Protein AF-A0A6G1K246-F1 (afdb_monomer)

Foldseek 3Di:
DDDDDDDDDDDDDDDDDPDDPPPPPDDDDDPDDDDDDPDDDDPDDPVVVVVVVVVVVVVVVVVVVVVVVVVVVVVVVVVVVLVVVLVVLVVLLVCLVVQCVDPPHDPVSVVSSVVSNVVSVVSVVVVVVVVVVVVVVVVVVVVVVVVVVVVVVVVVVVVVVVVVVVVVVVVVVVVVVVVVVVVVVVVVVVVVVVVVVVVVVVVVVVVVVVVVVVVVVVVVVVVVVVVVVVVVVVVVVVVVVVVVVVVVVVVVVVVVVVVVVVVVVVVVVVVVVVVVVVVVVVVVVVVVVVVVVVVVVVVVVVVVVVVVVVDDD

Structure (mmCIF, N/CA/C/O backbone):
data_AF-A0A6G1K246-F1
#
_entry.id   AF-A0A6G1K246-F1
#
loop_
_atom_site.group_PDB
_atom_site.id
_atom_site.type_symbol
_atom_site.label_atom_id
_atom_site.label_alt_id
_atom_site.label_comp_id
_atom_site.label_asym_id
_atom_site.label_entity_id
_atom_site.label_seq_id
_atom_site.pdbx_PDB_ins_code
_atom_site.Cartn_x
_atom_site.Cartn_y
_atom_site.Cartn_z
_atom_site.occupancy
_atom_site.B_iso_or_equiv
_atom_site.auth_seq_id
_atom_site.auth_comp_id
_atom_site.auth_asym_id
_atom_site.auth_atom_id
_atom_site.pdbx_PDB_model_num
ATOM 1 N N . MET A 1 1 ? 10.884 23.448 36.267 1.00 50.06 1 MET A N 1
ATOM 2 C CA . MET A 1 1 ? 9.657 22.724 36.660 1.00 50.06 1 MET A CA 1
ATOM 3 C C . MET A 1 1 ? 9.954 21.980 37.954 1.00 50.06 1 MET A C 1
ATOM 5 O O . MET A 1 1 ? 10.754 21.055 37.906 1.00 50.06 1 MET A O 1
ATOM 9 N N . PRO A 1 2 ? 9.446 22.436 39.110 1.00 47.38 2 PRO A N 1
ATOM 10 C CA . PRO A 1 2 ? 9.729 21.800 40.394 1.00 47.38 2 PRO A CA 1
ATOM 11 C C . PRO A 1 2 ? 8.909 20.510 40.555 1.00 47.38 2 PRO A C 1
ATOM 13 O O . PRO A 1 2 ? 7.697 20.503 40.352 1.00 47.38 2 PRO A O 1
ATOM 16 N N . SER A 1 3 ? 9.594 19.414 40.888 1.00 53.19 3 SER A N 1
ATOM 17 C CA . SER A 1 3 ? 9.021 18.090 41.137 1.00 53.19 3 SER A CA 1
ATOM 18 C C . SER A 1 3 ? 8.456 17.999 42.554 1.00 53.19 3 SER A C 1
ATOM 20 O O . SER A 1 3 ? 9.194 18.160 43.526 1.00 53.19 3 SER A O 1
ATOM 22 N N . ILE A 1 4 ? 7.164 17.703 42.672 1.00 63.84 4 ILE A N 1
ATOM 23 C CA . ILE A 1 4 ? 6.503 17.413 43.949 1.00 63.84 4 ILE A CA 1
ATOM 24 C C . ILE A 1 4 ? 6.629 15.902 44.224 1.00 63.84 4 ILE A C 1
ATOM 26 O O . ILE A 1 4 ? 6.277 15.113 43.344 1.00 63.84 4 ILE A O 1
ATOM 30 N N . PRO A 1 5 ? 7.117 15.467 45.402 1.00 65.69 5 PRO A N 1
ATOM 31 C CA . PRO A 1 5 ? 7.180 14.054 45.749 1.00 65.69 5 PRO A CA 1
ATOM 32 C C . PRO A 1 5 ? 5.820 13.552 46.258 1.00 65.69 5 PRO A C 1
ATOM 34 O O . PRO A 1 5 ? 5.147 14.204 47.056 1.00 65.69 5 PRO A O 1
ATOM 37 N N . ILE A 1 6 ? 5.424 12.370 45.787 1.00 62.34 6 ILE A N 1
ATOM 38 C CA . ILE A 1 6 ? 4.186 11.677 46.166 1.00 62.34 6 ILE A CA 1
ATOM 39 C C . ILE A 1 6 ? 4.390 10.991 47.532 1.00 62.34 6 ILE A C 1
ATOM 41 O O . ILE A 1 6 ? 5.400 10.303 47.708 1.00 62.34 6 ILE A O 1
ATOM 45 N N . PRO A 1 7 ? 3.461 11.125 48.498 1.00 55.06 7 PRO A N 1
ATOM 46 C CA . PRO A 1 7 ? 3.566 10.455 49.790 1.00 55.06 7 PRO A CA 1
ATOM 47 C C . PRO A 1 7 ? 3.283 8.949 49.677 1.00 55.06 7 PRO A C 1
ATOM 49 O O . PRO A 1 7 ? 2.315 8.509 49.056 1.00 55.06 7 PRO A O 1
ATOM 52 N N . SER A 1 8 ? 4.153 8.165 50.313 1.00 60.34 8 SER A N 1
ATOM 53 C CA . SER A 1 8 ? 4.110 6.704 50.362 1.00 60.34 8 SER A CA 1
ATOM 54 C C . SER A 1 8 ? 2.988 6.223 51.289 1.00 60.34 8 SER A C 1
ATOM 56 O O . SER A 1 8 ? 2.967 6.547 52.477 1.00 60.34 8 SER A O 1
ATOM 58 N N . ILE A 1 9 ? 2.043 5.457 50.742 1.00 58.28 9 ILE A N 1
ATOM 59 C CA . ILE A 1 9 ? 0.908 4.891 51.479 1.00 58.28 9 ILE A CA 1
ATOM 60 C C . ILE A 1 9 ? 1.372 3.638 52.232 1.00 58.28 9 ILE A C 1
ATOM 62 O O . ILE A 1 9 ? 1.707 2.611 51.639 1.00 58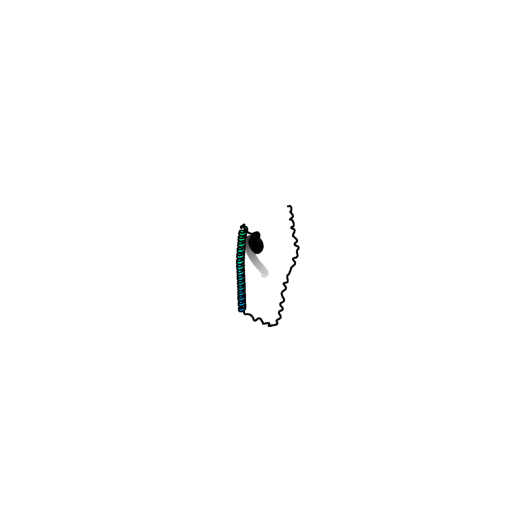.28 9 ILE A O 1
ATOM 66 N N . LEU A 1 10 ? 1.362 3.747 53.561 1.00 49.00 10 LEU A N 1
ATOM 67 C CA . LEU A 1 10 ? 1.496 2.658 54.527 1.00 49.00 10 LEU A CA 1
ATOM 68 C C . LEU A 1 10 ? 0.456 1.560 54.256 1.00 49.00 10 LEU A C 1
ATOM 70 O O . LEU A 1 10 ? -0.750 1.789 54.344 1.00 49.00 10 LEU A O 1
ATOM 74 N N . LYS A 1 11 ? 0.928 0.345 53.963 1.00 56.47 11 LYS A N 1
ATOM 75 C CA . LYS A 1 11 ? 0.098 -0.866 53.971 1.00 56.47 11 LYS A CA 1
ATOM 76 C C . LYS A 1 11 ? -0.094 -1.333 55.420 1.00 56.47 11 LYS A C 1
ATOM 78 O O . LYS A 1 11 ? 0.908 -1.460 56.125 1.00 56.47 11 LYS A O 1
ATOM 83 N N . PRO A 1 12 ? -1.318 -1.654 55.871 1.00 51.28 12 PRO A N 1
ATOM 84 C CA . PRO A 1 12 ? -1.502 -2.316 57.153 1.00 51.28 12 PRO A CA 1
ATOM 85 C C . PRO A 1 12 ? -1.001 -3.764 57.073 1.00 51.28 12 PRO A C 1
ATOM 87 O O . PRO A 1 12 ? -1.403 -4.535 56.197 1.00 51.28 12 PRO A O 1
ATOM 90 N N . GLN A 1 13 ? -0.119 -4.131 58.006 1.00 53.56 13 GLN A N 1
ATOM 91 C CA . GLN A 1 13 ? 0.163 -5.523 58.331 1.00 53.56 13 GLN A CA 1
ATOM 92 C C . GLN A 1 13 ? -1.107 -6.164 58.890 1.00 53.56 13 GLN A C 1
ATOM 94 O O . GLN A 1 13 ? -1.657 -5.702 59.887 1.00 53.56 13 GLN A O 1
ATOM 99 N N . THR A 1 14 ? -1.557 -7.243 58.258 1.00 51.28 14 THR A N 1
ATOM 100 C CA . THR A 1 14 ? -2.547 -8.148 58.839 1.00 51.28 14 THR A CA 1
ATOM 101 C C . THR A 1 14 ? -1.808 -9.393 59.308 1.00 51.28 14 THR A 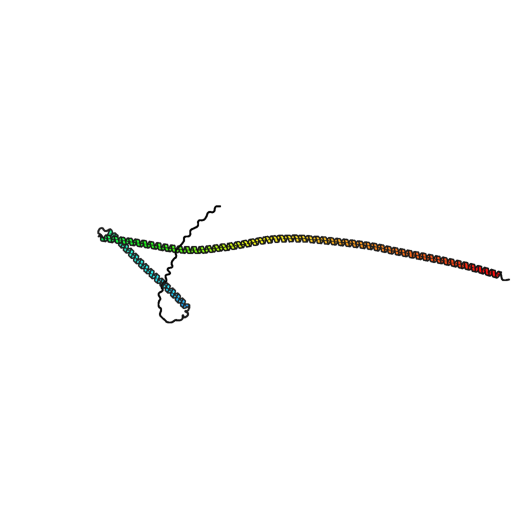C 1
ATOM 103 O O . THR A 1 14 ? -1.448 -10.274 58.534 1.00 51.28 14 THR A O 1
ATOM 106 N N . SER A 1 15 ? -1.516 -9.423 60.603 1.00 59.62 15 SER A N 1
ATOM 107 C CA . SER A 1 15 ? -1.153 -10.626 61.334 1.00 59.62 15 SER A CA 1
ATOM 108 C C . SER A 1 15 ? -2.431 -11.233 61.915 1.00 59.62 15 SER A C 1
ATOM 110 O O . SER A 1 15 ? -3.001 -10.705 62.863 1.00 59.62 15 SER A O 1
ATOM 112 N N . SER A 1 16 ? -2.893 -12.358 61.367 1.00 56.41 16 SER A N 1
ATOM 113 C CA . SER A 1 16 ? -3.462 -13.432 62.192 1.00 56.41 16 SER A CA 1
ATOM 114 C C . SER A 1 16 ? -3.504 -14.758 61.415 1.00 56.41 16 SER A C 1
ATOM 116 O O . SER A 1 16 ? -3.986 -14.802 60.281 1.00 56.41 16 SER A O 1
ATOM 118 N N . PRO A 1 17 ? -3.008 -15.863 61.996 1.00 58.78 17 PRO A N 1
ATOM 119 C CA . PRO A 1 17 ? -3.234 -17.199 61.466 1.00 58.78 17 PRO A CA 1
ATOM 120 C C . PRO A 1 17 ? -4.643 -17.648 61.868 1.00 58.78 17 PRO A C 1
ATOM 122 O O . PRO A 1 17 ? -4.928 -17.837 63.051 1.00 58.78 17 PRO A O 1
ATOM 125 N N . ARG A 1 18 ? -5.539 -17.844 60.897 1.00 45.31 18 ARG A N 1
ATOM 126 C CA . ARG A 1 18 ? -6.771 -18.607 61.138 1.00 45.31 18 ARG A CA 1
ATOM 127 C C . ARG A 1 18 ? -6.390 -20.073 61.347 1.00 45.31 18 ARG A C 1
ATOM 129 O O . ARG A 1 18 ? -6.032 -20.757 60.394 1.00 45.31 18 ARG A O 1
ATOM 136 N N . GLN A 1 19 ? -6.478 -20.541 62.589 1.00 51.34 19 GLN A N 1
ATOM 137 C CA . GLN A 1 19 ? -6.498 -21.966 62.906 1.00 51.34 19 GLN A CA 1
ATOM 138 C C . GLN A 1 19 ? -7.754 -22.592 62.286 1.00 51.34 19 GLN A C 1
ATOM 140 O O . GLN A 1 19 ? -8.877 -22.168 62.565 1.00 51.34 19 GLN A O 1
ATOM 145 N N . SER A 1 20 ? -7.554 -23.584 61.419 1.00 51.03 20 SER A N 1
ATOM 146 C CA . SER A 1 20 ? -8.620 -24.433 60.903 1.00 51.03 20 SER A CA 1
ATOM 147 C C . SER A 1 20 ? -9.048 -25.413 61.993 1.00 51.03 20 SER A C 1
ATOM 149 O O . SER A 1 20 ? -8.318 -26.344 62.328 1.00 51.03 20 SER A O 1
ATOM 151 N N . ILE A 1 21 ? -10.244 -25.219 62.533 1.00 52.31 21 ILE A N 1
ATOM 152 C CA . ILE A 1 21 ? -10.976 -26.265 63.249 1.00 52.31 21 ILE A CA 1
ATOM 153 C C . ILE A 1 21 ? -11.676 -27.145 62.215 1.00 52.31 21 ILE A C 1
ATOM 155 O O . ILE A 1 21 ? -12.859 -26.977 61.924 1.00 52.31 21 ILE A O 1
ATOM 159 N N . ASP A 1 22 ? -10.910 -28.056 61.618 1.00 44.00 22 ASP A N 1
ATOM 160 C CA . ASP A 1 22 ? -11.465 -29.116 60.786 1.00 44.00 22 ASP A CA 1
ATOM 161 C C . ASP A 1 22 ? -12.133 -30.134 61.722 1.00 44.00 22 ASP A C 1
ATOM 163 O O . ASP A 1 22 ? -11.488 -30.954 62.378 1.00 44.00 22 ASP A O 1
ATOM 167 N N . SER A 1 23 ? -13.447 -29.981 61.891 1.00 47.91 23 SER A N 1
ATOM 168 C CA . SER A 1 23 ? -14.279 -30.894 62.670 1.00 47.91 23 SER A CA 1
ATOM 169 C C . SER A 1 23 ? -14.452 -32.188 61.885 1.00 47.91 23 SER A C 1
ATOM 171 O O . SER A 1 23 ? -15.343 -32.313 61.044 1.00 47.91 23 SER A O 1
ATOM 173 N N . THR A 1 24 ? -13.608 -33.173 62.183 1.00 49.66 24 THR A N 1
ATOM 174 C CA . THR A 1 24 ? -13.807 -34.561 61.771 1.00 49.66 24 THR A CA 1
ATOM 175 C C . THR A 1 24 ? -15.053 -35.099 62.469 1.00 49.66 24 THR A C 1
ATOM 177 O O . THR A 1 24 ? -15.052 -35.510 63.626 1.00 49.66 24 THR A O 1
ATOM 180 N N . ARG A 1 25 ? -16.177 -35.040 61.754 1.00 47.59 25 ARG A N 1
ATOM 181 C CA . ARG A 1 25 ? -17.437 -35.650 62.165 1.00 47.59 25 ARG A CA 1
ATOM 182 C C . ARG A 1 25 ? -17.234 -37.163 62.195 1.00 47.59 25 ARG A C 1
ATOM 184 O O . ARG A 1 25 ? -17.246 -37.816 61.153 1.00 47.59 25 ARG A O 1
ATOM 191 N N . SER A 1 26 ? -17.029 -37.693 63.397 1.00 46.53 26 SER A N 1
ATOM 192 C CA . SER A 1 26 ? -17.024 -39.117 63.706 1.00 46.53 26 SER A CA 1
ATOM 193 C C . SER A 1 26 ? -18.247 -39.783 63.084 1.00 46.53 26 SER A C 1
ATOM 195 O O . SER A 1 26 ? -19.392 -39.530 63.465 1.00 46.53 26 SER A O 1
ATOM 197 N N . ARG A 1 27 ? -17.986 -40.600 62.068 1.00 49.25 27 ARG A N 1
ATOM 198 C CA . ARG A 1 27 ? -18.960 -41.468 61.418 1.00 49.25 27 ARG A CA 1
ATOM 199 C C . ARG A 1 27 ? -19.175 -42.670 62.348 1.00 49.25 27 ARG A C 1
ATOM 201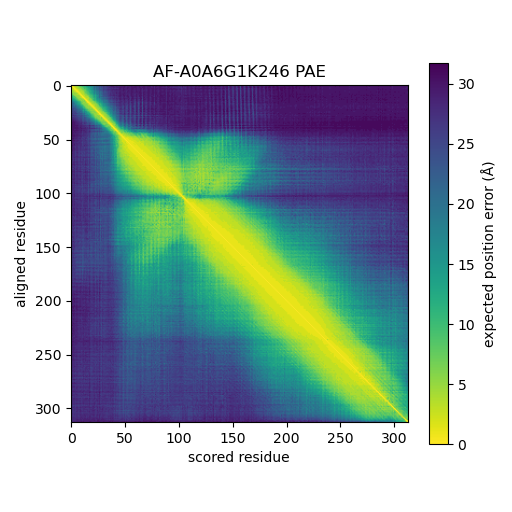 O O . ARG A 1 27 ? -18.179 -43.280 62.738 1.00 49.25 27 ARG A O 1
ATOM 208 N N . PRO A 1 28 ? -20.414 -43.015 62.734 1.00 49.50 28 PRO A N 1
ATOM 209 C CA . PRO A 1 28 ? -20.649 -44.211 63.524 1.00 49.50 28 PRO A CA 1
ATOM 210 C C . PRO A 1 28 ? -20.329 -45.433 62.661 1.00 49.50 28 PRO A C 1
ATOM 212 O O . PRO A 1 28 ? -20.896 -45.615 61.583 1.00 49.50 28 PRO A O 1
ATOM 215 N N . SER A 1 29 ? -19.370 -46.226 63.132 1.00 46.19 29 SER A N 1
ATOM 216 C CA . SER A 1 29 ? -19.068 -47.558 62.624 1.00 46.19 29 SER A CA 1
ATOM 217 C C . SER A 1 29 ? -20.268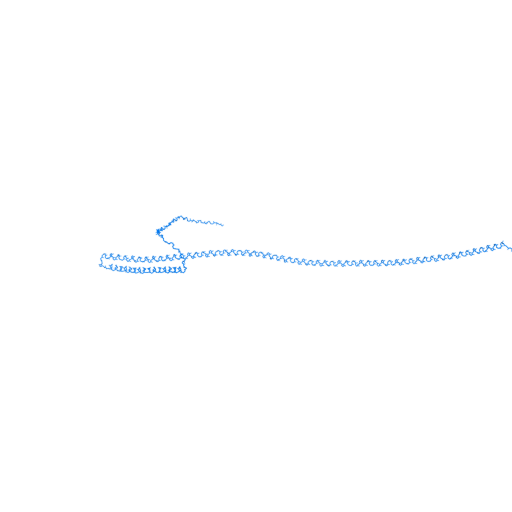 -48.454 62.917 1.00 46.19 29 SER A C 1
ATOM 219 O O . SER A 1 29 ? -20.491 -48.829 64.065 1.00 46.19 29 SER A O 1
ATOM 221 N N . ILE A 1 30 ? -21.066 -48.748 61.892 1.00 53.66 30 ILE A N 1
ATOM 222 C CA . ILE A 1 30 ? -22.032 -49.844 61.935 1.00 53.66 30 ILE A CA 1
ATOM 223 C C . ILE A 1 30 ? -21.267 -51.098 61.527 1.00 53.66 30 ILE A C 1
ATOM 225 O O . ILE A 1 30 ? -20.919 -51.271 60.358 1.00 53.66 30 ILE A O 1
ATOM 229 N N . ASP A 1 31 ? -21.006 -51.950 62.516 1.00 43.88 31 ASP A N 1
ATOM 230 C CA . ASP A 1 31 ? -20.668 -53.355 62.317 1.00 43.88 31 ASP A CA 1
ATOM 231 C C . ASP A 1 31 ? -21.766 -54.005 61.471 1.00 43.88 31 ASP A C 1
ATOM 233 O O . ASP A 1 31 ? -22.892 -54.204 61.924 1.00 43.88 31 ASP A O 1
ATOM 237 N N . SER A 1 32 ? -21.442 -54.312 60.217 1.00 44.91 32 SER A N 1
ATOM 238 C CA . SER A 1 32 ? -22.284 -55.122 59.339 1.00 44.91 32 SER A CA 1
ATOM 239 C C . SER A 1 32 ? -21.641 -56.493 59.210 1.00 44.91 32 SER A C 1
ATOM 241 O O . SER A 1 32 ? -20.879 -56.768 58.288 1.00 44.91 32 SER A O 1
ATOM 243 N N . SER A 1 33 ? -21.941 -57.347 60.185 1.00 47.00 33 SER A N 1
ATOM 244 C CA . SER A 1 33 ? -21.775 -58.790 60.060 1.00 47.00 33 SER A CA 1
ATOM 245 C C . SER A 1 33 ? -23.007 -59.355 59.357 1.00 47.00 33 SER A C 1
ATOM 247 O O . SER A 1 33 ? -24.045 -59.507 59.989 1.00 47.00 33 SER A O 1
ATOM 249 N N . ALA A 1 34 ? -22.898 -59.658 58.065 1.00 43.28 34 ALA A N 1
ATOM 250 C CA . ALA A 1 34 ? -23.721 -60.668 57.399 1.00 43.28 34 ALA A CA 1
ATOM 251 C C . ALA A 1 34 ? -23.081 -61.029 56.054 1.00 43.28 34 ALA A C 1
ATOM 253 O O . ALA A 1 34 ? -23.195 -60.306 55.067 1.00 43.28 34 ALA A O 1
ATOM 254 N N . ALA A 1 35 ? -22.385 -62.163 56.039 1.00 48.75 35 ALA A N 1
ATOM 255 C CA . ALA A 1 35 ? -22.124 -62.907 54.822 1.00 48.75 35 ALA A CA 1
ATOM 256 C C . ALA A 1 35 ? -23.468 -63.405 54.263 1.00 48.75 35 ALA A C 1
ATOM 258 O O . ALA A 1 35 ? -24.204 -64.097 54.965 1.00 48.75 35 ALA A O 1
ATOM 259 N N . GLY A 1 36 ? -23.782 -63.041 53.023 1.00 44.81 36 GLY A N 1
ATOM 260 C CA . GLY A 1 36 ? -24.974 -63.504 52.318 1.00 44.81 36 GLY A CA 1
ATOM 261 C C . GLY A 1 36 ? -25.099 -62.843 50.950 1.00 44.81 36 GLY A C 1
ATOM 262 O O . GLY A 1 36 ? -25.421 -61.666 50.874 1.00 44.81 36 GLY A O 1
ATOM 263 N N . ASP A 1 37 ? -24.813 -63.626 49.912 1.00 41.94 37 ASP A N 1
ATOM 264 C CA . ASP A 1 37 ? -25.119 -63.423 48.490 1.00 41.94 37 ASP A CA 1
ATOM 265 C C . ASP A 1 37 ? -24.676 -62.123 47.797 1.00 41.94 37 ASP A C 1
ATOM 267 O O . ASP A 1 37 ? -25.343 -61.091 47.785 1.00 41.94 37 ASP A O 1
ATOM 271 N N . LEU A 1 38 ? -23.558 -62.246 47.075 1.00 46.09 38 LEU A N 1
ATOM 272 C CA . LEU A 1 38 ? -23.246 -61.416 45.917 1.00 46.09 38 LEU A CA 1
ATOM 273 C C . LEU A 1 38 ? -24.178 -61.810 44.765 1.00 46.09 38 LEU A C 1
ATOM 275 O O . LEU A 1 38 ? -23.819 -62.638 43.928 1.00 46.09 38 LEU A O 1
ATOM 279 N N . ASP A 1 39 ? -25.359 -61.198 44.722 1.00 45.88 39 ASP A N 1
ATOM 280 C CA . ASP A 1 39 ? -26.221 -61.254 43.547 1.00 45.88 39 ASP A CA 1
ATOM 281 C C . ASP A 1 39 ? -25.665 -60.301 42.474 1.00 45.88 39 ASP A C 1
ATOM 283 O O . ASP A 1 39 ? -25.456 -59.100 42.681 1.00 45.88 39 ASP A O 1
ATOM 287 N N . ILE A 1 40 ? -25.330 -60.882 41.330 1.00 49.75 40 ILE A N 1
ATOM 288 C CA . ILE A 1 40 ? -24.727 -60.232 40.167 1.00 49.75 40 ILE A CA 1
ATOM 289 C C . ILE A 1 40 ? -25.739 -59.208 39.617 1.00 49.75 40 ILE A C 1
ATOM 291 O O . ILE A 1 40 ? -26.884 -59.58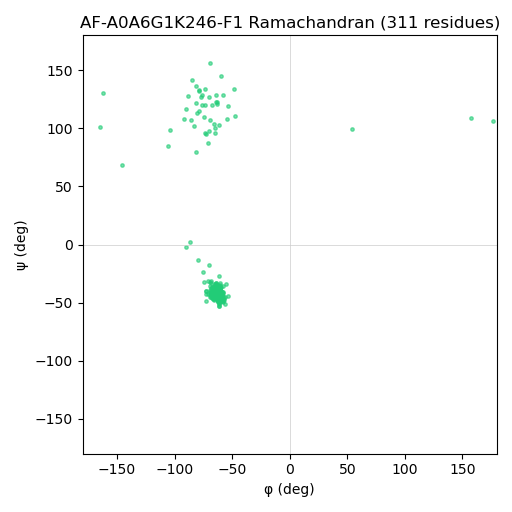3 39.368 1.00 49.75 40 ILE A O 1
ATOM 295 N N . PRO A 1 41 ? -25.384 -57.926 39.377 1.00 48.78 41 PRO A N 1
ATOM 296 C CA . PRO A 1 41 ? -26.340 -56.960 38.854 1.00 48.78 41 PRO A CA 1
ATOM 297 C C . PRO A 1 41 ? -26.676 -57.296 37.397 1.00 48.78 41 PRO A C 1
ATOM 299 O O . PRO A 1 41 ? -25.957 -56.942 36.463 1.00 48.78 41 PRO A O 1
ATOM 302 N N . THR A 1 42 ? -27.799 -57.984 37.210 1.00 59.44 42 THR A N 1
ATOM 303 C CA . THR A 1 42 ? -28.501 -58.116 35.931 1.00 59.44 42 THR A CA 1
ATOM 304 C C . THR A 1 42 ? -28.663 -56.726 35.294 1.00 59.44 42 THR A C 1
ATOM 306 O O . THR A 1 42 ? -29.058 -55.790 35.999 1.00 59.44 42 THR A O 1
ATOM 309 N N . PRO A 1 43 ? -28.382 -56.541 33.989 1.00 53.88 43 PRO A N 1
ATOM 310 C CA . PRO A 1 43 ? -28.551 -55.254 33.321 1.00 53.88 43 PRO A CA 1
ATOM 311 C C . PRO A 1 43 ? -30.026 -54.840 33.374 1.00 53.88 43 PRO A C 1
ATOM 313 O O . PRO A 1 43 ? -30.862 -55.374 32.644 1.00 53.88 43 PRO A O 1
ATOM 316 N N . ARG A 1 44 ? -30.360 -53.898 34.266 1.00 56.94 44 ARG A N 1
ATOM 317 C CA . ARG A 1 44 ? -31.687 -53.276 34.309 1.00 56.94 44 ARG A CA 1
ATOM 318 C C . ARG A 1 44 ? -31.948 -52.643 32.948 1.00 56.94 44 ARG A C 1
ATOM 320 O O . ARG A 1 44 ? -31.115 -51.891 32.443 1.00 56.94 44 ARG A O 1
ATOM 327 N N . SER A 1 45 ? -33.092 -52.956 32.346 1.00 59.00 45 SER A N 1
ATOM 328 C CA . SER A 1 45 ? -33.483 -52.320 31.090 1.00 59.00 45 SER A CA 1
ATOM 329 C C . SER A 1 45 ? -33.594 -50.798 31.303 1.00 59.00 45 SER A C 1
ATOM 331 O O . SER A 1 45 ? -34.017 -50.368 32.383 1.00 59.00 45 SER A O 1
ATOM 333 N N . PRO A 1 46 ? -33.249 -49.960 30.313 1.00 67.56 46 PRO A N 1
ATOM 334 C CA . PRO A 1 46 ? -33.354 -48.505 30.452 1.00 67.56 46 PRO A CA 1
ATOM 335 C C . PRO A 1 46 ? -34.778 -48.063 30.839 1.00 67.56 46 PRO A C 1
ATOM 337 O O . PRO A 1 46 ? -34.942 -47.187 31.683 1.00 67.56 46 PRO A O 1
ATOM 340 N N . GLY A 1 47 ? -35.807 -48.768 30.347 1.00 71.38 47 GLY A N 1
ATOM 341 C CA . GLY A 1 47 ? -37.207 -48.482 30.673 1.00 71.38 47 GLY A CA 1
ATOM 342 C C . GLY A 1 47 ? -37.571 -48.679 32.149 1.00 71.38 47 GLY A C 1
ATOM 343 O O . GLY A 1 47 ? -38.373 -47.917 32.672 1.00 71.38 47 GLY A O 1
ATOM 344 N N . THR A 1 48 ? -36.959 -49.643 32.847 1.00 74.69 48 THR A N 1
ATOM 345 C CA . THR A 1 48 ? -37.216 -49.867 34.285 1.00 74.69 48 THR A CA 1
ATOM 346 C C . THR A 1 48 ? -36.552 -48.810 35.171 1.00 74.69 48 THR A C 1
ATOM 348 O O . THR A 1 48 ? -37.107 -48.423 36.198 1.00 74.69 48 THR A O 1
ATOM 351 N N . VAL A 1 49 ? -35.393 -48.287 34.753 1.00 78.38 49 VAL A N 1
ATOM 352 C CA . VAL A 1 49 ? -34.677 -47.223 35.478 1.00 78.38 49 VAL A CA 1
ATOM 353 C C . VAL A 1 49 ? -35.402 -45.886 35.330 1.00 78.38 49 VAL A C 1
ATOM 355 O O . VAL A 1 49 ? -35.547 -45.156 36.307 1.00 78.38 49 VAL A O 1
ATOM 358 N N . ASP A 1 50 ? -35.923 -45.586 34.140 1.00 81.38 50 ASP A N 1
ATOM 359 C CA . ASP A 1 50 ? -36.708 -44.371 33.907 1.00 81.38 50 ASP A CA 1
ATOM 360 C C . ASP A 1 50 ? -38.017 -44.372 34.710 1.00 81.38 50 ASP A C 1
ATOM 362 O O . ASP A 1 50 ? -38.392 -43.347 35.288 1.00 81.38 50 ASP A O 1
ATOM 366 N N . THR A 1 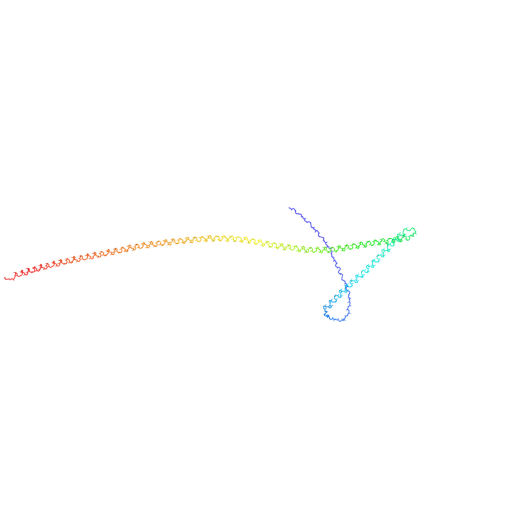51 ? -38.688 -45.526 34.827 1.00 83.88 51 THR A N 1
ATOM 367 C CA . THR A 1 51 ? -39.877 -45.655 35.682 1.00 83.88 51 THR A CA 1
ATOM 368 C C . THR A 1 51 ? -39.548 -45.510 37.166 1.00 83.88 51 THR A C 1
ATOM 370 O O . THR A 1 51 ? -40.285 -44.816 37.864 1.00 83.88 51 THR A O 1
ATOM 373 N N . GLU A 1 52 ? -38.434 -46.082 37.641 1.00 86.12 52 GLU A N 1
ATOM 374 C CA . GLU A 1 52 ? -37.964 -45.930 39.029 1.00 86.12 52 GLU A CA 1
ATOM 375 C C . GLU A 1 52 ? -37.573 -44.475 39.344 1.00 86.12 52 GLU A C 1
ATOM 377 O O . GLU A 1 52 ? -37.912 -43.947 40.403 1.00 86.12 52 GLU A O 1
ATOM 382 N N . LEU A 1 53 ? -36.902 -43.781 38.418 1.00 86.31 53 LEU A N 1
ATOM 383 C CA . LEU A 1 53 ? -36.564 -42.363 38.567 1.00 86.31 53 LEU A CA 1
ATOM 384 C C . LEU A 1 53 ? -37.812 -41.482 38.561 1.00 86.31 53 LEU A C 1
ATOM 386 O O . LEU A 1 53 ? -37.895 -40.528 39.337 1.00 86.31 53 LEU A O 1
ATOM 390 N N . SER A 1 54 ? -38.790 -41.788 37.707 1.00 89.06 54 SER A N 1
ATOM 391 C CA . SER A 1 54 ? -40.057 -41.060 37.687 1.00 89.06 54 SER A CA 1
ATOM 392 C C . SER A 1 54 ? -40.871 -41.307 38.954 1.00 89.06 54 SER A C 1
ATOM 394 O O . SER A 1 54 ? -41.445 -40.358 39.487 1.00 89.06 54 SER A O 1
ATOM 396 N N . SER A 1 55 ? -40.912 -42.542 39.466 1.00 90.56 55 SER A N 1
ATOM 397 C CA . SER A 1 55 ? -41.594 -42.839 40.726 1.00 90.56 55 SER A CA 1
ATOM 398 C C . SER A 1 55 ? -40.893 -42.165 41.897 1.00 90.56 55 SER A C 1
ATOM 400 O O . SER A 1 55 ? -41.566 -41.569 42.725 1.00 90.56 55 SER A O 1
ATOM 402 N N . LEU A 1 56 ? -39.556 -42.166 41.926 1.00 91.31 56 LEU A N 1
ATOM 403 C CA . LEU A 1 56 ? -38.782 -41.520 42.985 1.00 91.31 56 LEU A CA 1
ATOM 404 C C . LEU A 1 56 ? -38.978 -39.997 42.994 1.00 91.31 56 LEU A C 1
ATOM 406 O O . LEU A 1 56 ? -39.141 -39.395 44.056 1.00 91.31 56 LEU A O 1
ATOM 410 N N . ARG A 1 57 ? -39.008 -39.365 41.812 1.00 91.81 57 ARG A N 1
ATOM 411 C CA . ARG A 1 57 ? -39.345 -37.938 41.670 1.00 91.81 57 ARG A CA 1
ATOM 412 C C . ARG A 1 57 ? -40.752 -37.644 42.176 1.00 91.81 57 ARG A C 1
ATOM 414 O O . ARG A 1 57 ? -40.921 -36.690 42.926 1.00 91.81 57 ARG A O 1
ATOM 421 N N . LYS A 1 58 ? -41.724 -38.484 41.813 1.00 94.00 58 LYS A N 1
ATOM 422 C CA . LYS A 1 58 ? -43.112 -38.350 42.259 1.00 94.00 58 LYS A CA 1
ATOM 423 C C . LYS A 1 58 ? -43.232 -38.476 43.780 1.00 94.00 58 LYS A C 1
ATOM 425 O O . LYS A 1 58 ? -43.777 -37.580 44.408 1.00 94.00 58 LYS A O 1
ATOM 430 N N . THR A 1 59 ? -42.647 -39.511 44.383 1.00 92.50 59 THR A N 1
ATOM 431 C CA . THR A 1 59 ? -42.659 -39.684 45.846 1.00 92.50 59 THR A CA 1
ATOM 432 C C . THR A 1 59 ? -41.951 -38.539 46.568 1.00 92.50 59 THR A C 1
ATOM 434 O O . THR A 1 59 ? -42.360 -38.136 47.653 1.00 92.50 59 THR A O 1
ATOM 437 N N . HIS A 1 60 ? -40.887 -37.986 45.975 1.00 92.75 60 HIS A N 1
ATOM 438 C CA . HIS A 1 60 ? -40.190 -36.833 46.538 1.00 92.75 60 HIS A CA 1
ATOM 439 C C . HIS A 1 60 ? -41.058 -35.570 46.503 1.00 92.75 60 HIS A C 1
ATOM 441 O O . HIS A 1 60 ? -41.106 -34.835 47.486 1.00 92.75 60 HIS A O 1
ATOM 447 N N . GLU A 1 61 ? -41.758 -35.329 45.395 1.00 94.06 61 GLU A N 1
ATOM 448 C CA . GLU A 1 61 ? -42.698 -34.217 45.264 1.00 94.06 61 GLU A CA 1
ATOM 449 C C . GLU A 1 61 ? -43.881 -34.349 46.233 1.00 94.06 61 GLU A C 1
ATOM 451 O O . GLU A 1 61 ? -44.219 -33.376 46.903 1.00 94.06 61 GLU A O 1
ATOM 456 N N . GLU A 1 62 ? -44.444 -35.553 46.375 1.00 94.88 62 GLU A N 1
ATOM 457 C CA . GLU A 1 62 ? -45.486 -35.864 47.364 1.00 94.88 62 GLU A CA 1
ATOM 458 C C . GLU A 1 62 ? -44.997 -35.579 48.791 1.00 94.88 62 GLU A C 1
ATOM 460 O O . GLU A 1 62 ? -45.629 -34.814 49.509 1.00 94.88 62 GLU A O 1
ATOM 465 N N . THR A 1 63 ? -43.800 -36.050 49.160 1.00 93.62 63 THR A N 1
ATOM 466 C CA . THR A 1 63 ? -43.214 -35.783 50.489 1.00 93.62 63 THR A CA 1
ATOM 467 C C . THR A 1 63 ? -43.008 -34.281 50.744 1.00 93.62 63 THR A C 1
ATOM 469 O O . THR A 1 63 ? -43.193 -33.797 51.861 1.00 93.62 63 THR A O 1
ATOM 472 N N . LEU A 1 64 ? -42.609 -33.513 49.720 1.00 93.38 64 LEU A N 1
ATOM 473 C CA . LEU A 1 64 ? -42.474 -32.056 49.833 1.00 93.38 64 LEU A CA 1
ATOM 474 C C . LEU A 1 64 ? -43.827 -31.361 50.006 1.00 93.38 64 LEU A C 1
ATOM 476 O O . LEU A 1 64 ? -43.885 -30.327 50.673 1.00 93.38 64 LEU A O 1
ATOM 480 N N . ASN A 1 65 ? -44.887 -31.889 49.398 1.00 93.50 65 ASN A N 1
ATOM 481 C CA . ASN A 1 65 ? -46.235 -31.358 49.552 1.00 93.50 65 ASN A CA 1
ATOM 482 C C . ASN A 1 65 ? -46.797 -31.672 50.939 1.00 93.50 65 ASN A C 1
ATOM 484 O O . ASN A 1 65 ? -47.189 -30.731 51.624 1.00 93.50 65 ASN A O 1
ATOM 488 N N . ASP A 1 66 ? -46.706 -32.920 51.403 1.00 94.69 66 ASP A N 1
ATOM 489 C CA . ASP A 1 66 ? -47.129 -33.317 52.753 1.00 94.69 66 ASP A CA 1
ATOM 490 C C . ASP A 1 66 ? -46.452 -32.445 53.822 1.00 94.69 66 ASP A C 1
ATOM 492 O O . ASP A 1 66 ? -47.094 -31.919 54.732 1.00 94.69 66 ASP A O 1
ATOM 496 N N . HIS A 1 67 ? -45.147 -32.198 53.671 1.00 94.56 67 HIS A N 1
ATOM 497 C CA . HIS A 1 67 ? -44.409 -31.344 54.596 1.00 94.56 67 HIS A CA 1
ATOM 498 C C . HIS A 1 67 ? -44.860 -29.872 54.559 1.00 94.56 67 HIS A C 1
ATOM 500 O O . HIS A 1 67 ? -44.879 -29.200 55.593 1.00 94.56 67 HIS A O 1
ATOM 506 N N . ARG A 1 68 ? -45.229 -29.340 53.384 1.00 94.19 68 ARG A N 1
ATOM 507 C CA . ARG A 1 68 ? -45.795 -27.981 53.266 1.00 94.19 68 ARG A CA 1
ATOM 508 C C . ARG A 1 68 ? -47.157 -27.889 53.943 1.00 94.19 68 ARG A C 1
ATOM 510 O O . ARG A 1 68 ? -47.417 -26.897 54.621 1.00 94.19 68 ARG A O 1
ATOM 517 N N . GLU A 1 69 ? -47.999 -28.901 53.768 1.00 94.50 69 GLU A N 1
ATOM 518 C CA . GLU A 1 69 ? -49.319 -28.974 54.396 1.00 94.50 69 GLU A CA 1
ATOM 519 C C . GLU A 1 69 ? -49.209 -29.052 55.923 1.00 94.50 69 GLU A C 1
ATOM 521 O O . GLU A 1 69 ? -49.885 -28.302 56.629 1.00 94.50 69 GLU A O 1
ATOM 526 N N . GLU A 1 70 ? -48.295 -29.872 56.448 1.00 94.94 70 GLU A N 1
ATOM 527 C CA . GLU A 1 70 ? -48.006 -29.950 57.884 1.00 94.94 70 GLU A CA 1
ATOM 528 C C . GLU A 1 70 ? -47.535 -28.594 58.443 1.00 94.94 70 GLU A C 1
ATOM 530 O O . GLU A 1 70 ? -48.031 -28.122 59.471 1.00 94.94 70 GLU A O 1
ATOM 535 N N . LEU A 1 71 ? -46.634 -27.910 57.728 1.00 93.56 71 LEU A N 1
ATOM 536 C CA . LEU A 1 71 ? -46.191 -26.557 58.073 1.00 93.56 71 LEU A CA 1
ATOM 537 C C . LEU A 1 71 ? -47.346 -25.548 58.093 1.00 93.56 71 LEU A C 1
ATOM 539 O O . LEU A 1 71 ? -47.412 -24.720 59.003 1.00 93.56 71 LEU A O 1
ATOM 543 N N . HIS A 1 72 ? -48.256 -25.605 57.118 1.00 94.31 72 HIS A N 1
ATOM 544 C CA . HIS A 1 72 ? -49.435 -24.739 57.081 1.00 94.31 72 HIS A CA 1
ATOM 545 C C . HIS A 1 72 ? -50.388 -25.016 58.247 1.00 94.31 72 HIS A C 1
ATOM 547 O O . HIS A 1 72 ? -50.775 -24.076 58.937 1.00 94.31 72 HIS A O 1
ATOM 553 N N . SER A 1 73 ? -50.660 -26.284 58.557 1.00 93.88 73 SER A N 1
ATOM 554 C CA . SER A 1 73 ? -51.463 -26.679 59.723 1.00 93.88 73 SER A CA 1
ATOM 555 C C . SER A 1 73 ? -50.868 -26.167 61.044 1.00 93.88 73 SER A C 1
ATOM 557 O O . SER A 1 73 ? -51.575 -25.642 61.912 1.00 93.88 73 SER A O 1
ATOM 559 N N . HIS A 1 74 ? -49.544 -26.250 61.205 1.00 94.50 74 HIS A N 1
ATOM 560 C CA . HIS A 1 74 ? -48.866 -25.689 62.372 1.00 94.50 74 HIS A CA 1
ATOM 561 C C . HIS A 1 74 ? -48.961 -24.162 62.443 1.00 94.50 74 HIS A C 1
ATOM 563 O O . HIS A 1 74 ? -49.185 -23.631 63.532 1.00 94.50 74 HIS A O 1
ATOM 569 N N . LEU A 1 75 ? -48.832 -23.459 61.315 1.00 91.19 75 LEU A N 1
ATOM 570 C CA . LEU A 1 75 ? -48.992 -22.003 61.255 1.00 91.19 75 LEU A CA 1
ATOM 571 C C . LEU A 1 75 ? -50.407 -21.570 61.646 1.00 91.19 75 LEU A C 1
ATOM 573 O O . LEU A 1 75 ? -50.554 -20.698 62.498 1.00 91.19 75 LEU A O 1
ATOM 577 N N . GLU A 1 76 ? -51.438 -22.232 61.122 1.00 92.38 76 GLU A N 1
ATOM 578 C CA . GLU A 1 76 ? -52.832 -21.956 61.487 1.00 92.38 76 GLU A CA 1
ATOM 579 C C . GLU A 1 76 ? -53.079 -22.165 62.987 1.00 92.38 76 GLU A C 1
ATOM 581 O O . GLU A 1 76 ? -53.725 -21.346 63.648 1.00 92.38 76 GLU A O 1
ATOM 586 N N . ARG A 1 77 ? -52.516 -23.235 63.566 1.00 94.56 77 ARG A N 1
ATOM 587 C CA . ARG A 1 77 ? -52.604 -23.486 65.011 1.00 94.56 77 ARG A CA 1
ATOM 588 C C . ARG A 1 77 ? -51.890 -22.402 65.822 1.00 94.56 77 ARG A C 1
ATOM 590 O O . ARG A 1 77 ? -52.395 -22.009 66.873 1.00 94.56 77 ARG A O 1
ATOM 597 N N . ILE A 1 78 ? -50.737 -21.920 65.360 1.00 92.88 78 ILE A N 1
ATOM 598 C CA . ILE A 1 78 ? -50.010 -20.815 65.999 1.00 92.88 78 ILE A CA 1
ATOM 599 C C . ILE A 1 78 ? -50.848 -19.533 65.951 1.00 92.88 78 ILE A C 1
ATOM 601 O O . ILE A 1 78 ? -51.015 -18.897 66.991 1.00 92.88 78 ILE A O 1
ATOM 605 N N . ASP A 1 79 ? -51.435 -19.191 64.806 1.00 91.75 79 ASP A N 1
ATOM 606 C CA . ASP A 1 79 ? -52.278 -17.999 64.648 1.00 91.75 79 ASP A CA 1
ATOM 607 C C . ASP A 1 79 ? -53.534 -18.065 65.540 1.00 91.75 79 ASP A C 1
ATOM 609 O O . ASP A 1 79 ? -53.900 -17.092 66.214 1.00 91.75 79 ASP A O 1
ATOM 613 N N . ALA A 1 80 ? -54.165 -19.240 65.638 1.00 92.75 80 ALA A N 1
ATOM 614 C CA . ALA A 1 80 ? -55.286 -19.482 66.548 1.00 92.75 80 ALA A CA 1
ATOM 615 C C . ALA A 1 80 ? -54.888 -19.306 68.028 1.00 92.75 80 ALA A C 1
ATOM 617 O O . ALA A 1 80 ? -55.619 -18.703 68.817 1.00 92.75 80 ALA A O 1
ATOM 618 N N . LEU A 1 81 ? -53.708 -19.790 68.426 1.00 92.88 81 LEU A N 1
ATOM 619 C CA . LEU A 1 81 ? -53.205 -19.605 69.789 1.00 92.88 81 LEU A CA 1
ATOM 620 C C . LEU A 1 81 ? -52.839 -18.143 70.072 1.00 92.88 81 LEU A C 1
ATOM 622 O O . LEU A 1 81 ? -53.165 -17.634 71.144 1.00 92.88 81 LEU A O 1
ATOM 626 N N . GLN A 1 82 ? -52.215 -17.447 69.121 1.00 88.88 82 GLN A N 1
ATOM 627 C CA . GLN A 1 82 ? -51.852 -16.036 69.258 1.00 88.88 82 GLN A CA 1
ATOM 628 C C . GLN A 1 82 ? -53.080 -15.131 69.379 1.00 88.88 82 GLN A C 1
ATOM 630 O O . GLN A 1 82 ? -53.102 -14.235 70.226 1.00 88.88 82 GLN A O 1
ATOM 635 N N . SER A 1 83 ? -54.120 -15.368 68.578 1.00 91.00 83 SER A N 1
ATOM 636 C CA . SER A 1 83 ? -55.379 -14.618 68.671 1.00 91.00 83 SER A CA 1
ATOM 637 C C . SER A 1 83 ? -56.074 -14.843 70.017 1.00 91.00 83 SER A C 1
ATOM 639 O O . SER A 1 83 ? -56.468 -13.871 70.664 1.00 91.00 83 SER A O 1
ATOM 641 N N . LYS A 1 84 ? -56.129 -16.090 70.508 1.00 94.44 84 LYS A N 1
ATOM 642 C CA . LYS A 1 84 ? -56.659 -16.408 71.845 1.00 94.44 84 LYS A CA 1
ATOM 643 C C . LYS A 1 84 ? -55.866 -15.730 72.963 1.00 94.44 84 LYS A C 1
ATOM 645 O O . LYS A 1 84 ? -56.458 -15.187 73.890 1.00 94.44 84 LYS A O 1
ATOM 650 N N . LEU A 1 85 ? -54.539 -15.745 72.876 1.00 89.38 85 LEU A N 1
ATOM 651 C CA . LEU A 1 85 ? -53.666 -15.110 73.861 1.00 89.38 85 LEU A CA 1
ATOM 652 C C . LEU A 1 85 ? -53.884 -13.589 73.883 1.00 89.38 85 LEU A C 1
ATOM 654 O O . LEU A 1 85 ? -54.055 -13.011 74.952 1.00 89.38 85 LEU A O 1
ATOM 658 N N . THR A 1 86 ? -53.983 -12.966 72.706 1.00 87.06 86 THR A N 1
ATOM 659 C CA . THR A 1 86 ? -54.289 -11.533 72.556 1.00 87.06 86 THR A CA 1
ATOM 660 C C . THR A 1 86 ? -55.659 -11.173 73.141 1.00 87.06 86 THR A C 1
ATOM 662 O O . THR A 1 86 ? -55.812 -10.150 73.806 1.00 87.06 86 THR A O 1
ATOM 665 N N . TYR A 1 87 ? -56.668 -12.017 72.915 1.00 90.88 87 TYR A N 1
ATOM 666 C CA . TYR A 1 87 ? -58.003 -11.831 73.482 1.00 90.88 87 TYR A CA 1
ATOM 667 C C . TYR A 1 87 ? -57.980 -11.894 75.016 1.00 90.88 87 TYR A C 1
ATOM 669 O O . TYR A 1 87 ? -58.510 -11.003 75.678 1.00 90.88 87 TYR A O 1
ATOM 677 N N . LEU A 1 88 ? -57.307 -12.899 75.588 1.00 90.62 88 LEU A N 1
ATOM 678 C CA . LEU A 1 88 ? -57.173 -13.040 77.040 1.00 90.62 88 LEU A CA 1
ATOM 679 C C . LEU A 1 88 ? -56.398 -11.871 77.665 1.00 90.62 88 LEU A C 1
ATOM 681 O O . LEU A 1 88 ? -56.796 -11.385 78.720 1.00 90.62 88 LEU A O 1
ATOM 685 N N . SER A 1 89 ? -55.338 -11.369 77.018 1.00 85.00 89 SER A N 1
ATOM 686 C CA . SER A 1 89 ? -54.602 -10.200 77.521 1.00 85.00 89 SER A CA 1
ATOM 687 C C . SER A 1 89 ? -55.450 -8.925 77.492 1.00 85.00 89 SER A C 1
ATOM 689 O O . SER A 1 89 ? -55.412 -8.144 78.439 1.00 85.00 89 SER A O 1
ATOM 691 N N . GLN A 1 90 ? -56.261 -8.724 76.445 1.00 87.56 90 GLN A N 1
ATOM 692 C CA . GLN A 1 90 ? -57.214 -7.608 76.381 1.00 87.56 90 GLN A CA 1
ATOM 693 C C . GLN A 1 90 ? -58.294 -7.719 77.464 1.00 87.56 90 GLN A C 1
ATOM 695 O O . GLN A 1 90 ? -58.645 -6.715 78.084 1.00 87.56 90 GLN A O 1
ATOM 700 N N . GLN A 1 91 ? -58.791 -8.932 77.722 1.00 88.75 91 GLN A N 1
ATOM 701 C CA . GLN A 1 91 ? -59.760 -9.197 78.783 1.00 88.75 91 GLN A CA 1
ATOM 702 C C . GLN A 1 91 ? -59.168 -8.911 80.173 1.00 88.75 91 GLN A C 1
ATOM 704 O O . GLN A 1 91 ? -59.816 -8.247 80.981 1.00 88.75 91 GLN A O 1
ATOM 709 N N . LEU A 1 92 ? -57.923 -9.332 80.425 1.00 84.06 92 LEU A N 1
ATOM 710 C CA . LEU A 1 92 ? -57.167 -9.010 81.643 1.00 84.06 92 LEU A CA 1
ATOM 711 C C . LEU A 1 92 ? -56.989 -7.499 81.818 1.00 84.06 92 LEU A C 1
ATOM 713 O O . LEU A 1 92 ? -57.291 -6.969 82.882 1.00 84.06 92 LEU A O 1
ATOM 717 N N . ALA A 1 93 ? -56.582 -6.779 80.770 1.00 81.94 93 ALA A N 1
ATOM 718 C CA . ALA A 1 93 ? -56.432 -5.325 80.825 1.00 81.94 93 ALA A CA 1
ATOM 719 C C . ALA A 1 93 ? -57.754 -4.594 81.109 1.00 81.94 93 ALA A C 1
ATOM 721 O O . ALA A 1 93 ? -57.771 -3.608 81.848 1.00 81.94 93 ALA A O 1
ATOM 722 N N . ALA A 1 94 ? -58.860 -5.056 80.519 1.00 84.12 94 ALA A N 1
ATOM 723 C CA . ALA A 1 94 ? -60.186 -4.500 80.767 1.00 84.12 94 ALA A CA 1
ATOM 724 C C . ALA A 1 94 ? -60.642 -4.762 82.212 1.00 84.12 94 ALA A C 1
ATOM 726 O O . ALA A 1 94 ? -61.071 -3.824 82.881 1.00 84.12 94 ALA A O 1
ATOM 727 N N . SER A 1 95 ? -60.468 -5.994 82.707 1.00 81.12 95 SER A N 1
ATOM 728 C CA . SER A 1 95 ? -60.794 -6.384 84.086 1.00 81.12 95 SER A CA 1
ATOM 729 C C . SER A 1 95 ? -59.961 -5.614 85.114 1.00 81.12 95 SER A C 1
ATOM 731 O O . SER A 1 95 ? -60.494 -5.091 86.087 1.00 81.12 95 SER A O 1
ATOM 733 N N . ALA A 1 96 ? -58.656 -5.478 84.880 1.00 78.06 96 ALA A N 1
ATOM 734 C CA . ALA A 1 96 ? -57.762 -4.711 85.738 1.00 78.06 96 ALA A CA 1
ATOM 735 C C . ALA A 1 96 ? -58.177 -3.235 85.838 1.00 78.06 96 ALA A C 1
ATOM 737 O O . ALA A 1 96 ? -58.180 -2.662 86.927 1.00 78.06 96 ALA A O 1
ATOM 738 N N . LYS A 1 97 ? -58.563 -2.616 84.713 1.00 79.56 97 LYS A N 1
ATOM 739 C CA . LYS A 1 97 ? -59.053 -1.229 84.690 1.00 79.56 97 LYS A CA 1
ATOM 740 C C . LYS A 1 97 ? -60.348 -1.058 85.477 1.00 79.56 97 LYS A C 1
ATOM 742 O O . LYS A 1 97 ? -60.482 -0.058 86.174 1.00 79.56 97 LYS A O 1
ATOM 747 N N . THR A 1 98 ? -61.281 -2.005 85.378 1.00 80.12 98 THR A N 1
ATOM 748 C CA . THR A 1 98 ? -62.542 -1.939 86.130 1.00 80.12 98 THR A CA 1
ATOM 749 C C . THR A 1 98 ? -62.321 -2.118 87.630 1.00 80.12 98 THR A C 1
ATOM 751 O O . THR A 1 98 ? -62.881 -1.351 88.403 1.00 80.12 98 THR A O 1
ATOM 754 N N . THR A 1 99 ? -61.452 -3.045 88.048 1.00 75.12 99 THR A N 1
ATOM 755 C CA . THR A 1 99 ? -61.142 -3.283 89.471 1.00 75.12 99 THR A CA 1
ATOM 756 C C . THR A 1 99 ? -60.360 -2.125 90.096 1.00 75.12 99 THR A C 1
ATOM 758 O O . THR A 1 99 ? -60.590 -1.779 91.249 1.00 75.12 99 THR A O 1
ATOM 761 N N . HIS A 1 100 ? -59.466 -1.473 89.343 1.00 68.69 100 HIS A N 1
ATOM 762 C CA . HIS A 1 100 ? -58.766 -0.267 89.814 1.00 68.69 100 HIS A CA 1
ATOM 763 C C . HIS A 1 100 ? -59.676 0.958 89.957 1.00 68.69 100 HIS A C 1
ATOM 765 O O . HIS A 1 100 ? -59.422 1.799 90.817 1.00 68.69 100 HIS A O 1
ATOM 771 N N . ALA A 1 101 ? -60.707 1.077 89.118 1.00 73.62 101 ALA A N 1
ATOM 772 C CA . ALA A 1 101 ? -61.655 2.191 89.152 1.00 73.62 101 ALA A CA 1
ATOM 773 C C . ALA A 1 101 ? -62.728 2.055 90.250 1.00 73.62 101 ALA A C 1
ATOM 775 O O . ALA A 1 101 ? -63.424 3.027 90.534 1.00 73.62 101 ALA A O 1
ATOM 776 N N . ASP A 1 102 ? -62.869 0.872 90.852 1.00 73.75 102 ASP A N 1
ATOM 777 C CA . ASP A 1 102 ? -63.884 0.579 91.860 1.00 73.75 102 ASP A CA 1
ATOM 778 C C . ASP A 1 102 ? -63.363 0.875 93.281 1.00 73.75 102 ASP A C 1
ATOM 780 O O . ASP A 1 102 ? -62.393 0.274 93.760 1.00 73.75 102 ASP A O 1
ATOM 784 N N . GLU A 1 103 ? -63.994 1.834 93.967 1.00 64.81 103 GLU A N 1
ATOM 785 C CA . GLU A 1 103 ? -63.550 2.351 95.271 1.00 64.81 103 GLU A CA 1
ATOM 786 C C . GLU A 1 103 ? -63.725 1.329 96.414 1.00 64.81 103 GLU A C 1
ATOM 788 O O . GLU A 1 103 ? -63.063 1.455 97.446 1.00 64.81 103 GLU A O 1
ATOM 793 N N . GLY A 1 104 ? -64.547 0.286 96.215 1.00 64.62 104 GLY A N 1
ATOM 794 C CA . GLY A 1 104 ? -64.845 -0.769 97.195 1.00 64.62 104 GLY A CA 1
ATOM 795 C C . GLY A 1 104 ? -63.877 -1.961 97.231 1.00 64.62 104 GLY A C 1
ATOM 796 O O . GLY A 1 104 ? -64.105 -2.899 97.994 1.00 64.62 104 GLY A O 1
ATOM 797 N N . THR A 1 105 ? -62.814 -1.954 96.423 1.00 65.81 105 THR A N 1
ATOM 798 C CA . THR A 1 105 ? -61.918 -3.110 96.250 1.00 65.81 105 THR A CA 1
ATOM 799 C C . THR A 1 105 ? -60.822 -3.192 97.311 1.00 65.81 105 THR A C 1
ATOM 801 O O . THR A 1 105 ? -60.235 -2.190 97.740 1.00 65.81 105 THR A O 1
ATOM 804 N N . THR A 1 106 ? -60.525 -4.419 97.737 1.00 74.19 106 THR A N 1
ATOM 805 C CA . THR A 1 106 ? -59.501 -4.715 98.743 1.00 74.19 106 THR A CA 1
ATOM 806 C C . THR A 1 106 ? -58.090 -4.440 98.206 1.00 74.19 106 THR A C 1
ATOM 808 O O . THR A 1 106 ? -57.825 -4.456 97.003 1.00 74.19 106 THR A O 1
ATOM 811 N N . LEU A 1 107 ? -57.132 -4.184 99.103 1.00 77.75 107 LEU A N 1
ATOM 812 C CA . LEU A 1 107 ? -55.754 -3.851 98.717 1.00 77.75 107 LEU A CA 1
ATOM 813 C C . LEU A 1 107 ? -55.055 -4.982 97.929 1.00 77.75 107 LEU A C 1
ATOM 815 O O . LEU A 1 107 ? -54.173 -4.711 97.112 1.00 77.75 107 LEU A O 1
ATOM 819 N N . GLU A 1 108 ? -55.452 -6.240 98.143 1.00 79.94 108 GLU A N 1
ATOM 820 C CA . GLU A 1 108 ? -54.946 -7.386 97.377 1.00 79.94 108 GLU A CA 1
ATOM 821 C C . GLU A 1 108 ? -55.495 -7.422 95.944 1.00 79.94 108 GLU A C 1
ATOM 823 O O . GLU A 1 108 ? -54.727 -7.653 95.009 1.00 79.94 108 GLU A O 1
ATOM 828 N N . GLU A 1 109 ? -56.778 -7.107 95.748 1.00 78.31 109 GLU A N 1
ATOM 829 C CA . GLU A 1 109 ? -57.406 -7.021 94.421 1.00 78.31 109 GLU A CA 1
ATOM 830 C C . GLU A 1 109 ? -56.795 -5.897 93.578 1.00 78.31 109 GLU A C 1
ATOM 832 O O . GLU A 1 109 ? -56.516 -6.095 92.395 1.00 78.31 109 GLU A O 1
ATOM 837 N N . LYS A 1 110 ? -56.481 -4.746 94.191 1.00 77.62 110 LYS A N 1
ATOM 838 C CA . LYS A 1 110 ? -55.770 -3.649 93.509 1.00 77.62 110 LYS A CA 1
ATOM 839 C C . LYS A 1 110 ? -54.360 -4.055 93.068 1.00 77.62 110 LYS A C 1
ATOM 841 O O . LYS A 1 110 ? -53.950 -3.744 91.950 1.00 77.62 110 LYS A O 1
ATOM 846 N N . ARG A 1 111 ? -53.620 -4.800 93.902 1.00 83.19 111 ARG A N 1
ATOM 847 C CA . ARG A 1 111 ? -52.299 -5.347 93.531 1.00 83.19 111 ARG A CA 1
ATOM 848 C C . ARG A 1 111 ? -52.386 -6.392 92.419 1.00 83.19 111 ARG A C 1
ATOM 850 O O . ARG A 1 111 ? -51.479 -6.464 91.592 1.00 83.19 111 ARG A O 1
ATOM 857 N N . LEU A 1 112 ? -53.435 -7.213 92.403 1.00 84.12 112 LEU A N 1
ATOM 858 C CA . LEU A 1 112 ? -53.657 -8.195 91.341 1.00 84.12 112 LEU A CA 1
ATOM 859 C C . LEU A 1 112 ? -53.964 -7.494 90.010 1.00 84.12 112 LEU A C 1
ATOM 861 O O . LEU A 1 112 ? -53.309 -7.771 89.010 1.00 84.12 112 LEU A O 1
ATOM 865 N N . ALA A 1 113 ? -54.851 -6.499 90.034 1.00 80.69 113 ALA A N 1
ATOM 866 C CA . ALA A 1 113 ? -55.179 -5.684 88.870 1.00 80.69 113 ALA A CA 1
ATOM 867 C C . ALA A 1 113 ? -53.955 -4.931 88.308 1.00 80.69 113 ALA A C 1
ATOM 869 O O . ALA A 1 113 ? -53.788 -4.817 87.097 1.00 80.69 113 ALA A O 1
ATOM 870 N N . GLU A 1 114 ? -53.055 -4.436 89.163 1.00 84.69 114 GLU A N 1
ATOM 871 C CA . GLU A 1 114 ? -51.810 -3.792 88.719 1.00 84.69 114 GLU A CA 1
ATOM 872 C C . GLU A 1 114 ? -50.872 -4.776 88.000 1.00 84.69 114 GLU A C 1
ATOM 874 O O . GLU A 1 114 ? -50.319 -4.452 86.946 1.00 84.69 114 GLU A O 1
ATOM 879 N N . LYS A 1 115 ? -50.754 -6.010 88.510 1.00 90.69 115 LYS A N 1
ATOM 880 C CA . LYS A 1 115 ? -49.994 -7.077 87.842 1.00 90.69 115 LYS A CA 1
ATOM 881 C C . LYS A 1 115 ? -50.613 -7.464 86.501 1.00 90.69 115 LYS A C 1
ATOM 883 O O . LYS A 1 115 ? -49.878 -7.608 85.529 1.00 90.69 115 LYS A O 1
ATOM 888 N N . ASP A 1 116 ? -51.934 -7.580 86.420 1.00 85.12 116 ASP A N 1
ATOM 889 C CA . ASP A 1 116 ? -52.634 -7.911 85.174 1.00 85.12 116 ASP A CA 1
ATOM 890 C C . ASP A 1 116 ? -52.465 -6.810 84.111 1.00 85.12 116 ASP A C 1
ATOM 892 O O . ASP A 1 116 ? -52.228 -7.100 82.933 1.00 85.12 116 ASP A O 1
ATOM 896 N N . ALA A 1 117 ? -52.482 -5.537 84.524 1.00 83.88 117 ALA A N 1
ATOM 897 C CA . ALA A 1 117 ? -52.159 -4.410 83.653 1.00 83.88 117 ALA A CA 1
ATOM 898 C C . ALA A 1 117 ? -50.698 -4.456 83.165 1.00 83.88 117 ALA A C 1
ATOM 900 O O . ALA A 1 117 ? -50.436 -4.234 81.979 1.00 83.88 117 ALA A O 1
ATOM 901 N N . GLN A 1 118 ? -49.750 -4.796 84.046 1.00 91.25 118 GLN A N 1
ATOM 902 C CA . GLN A 1 118 ? -48.338 -4.953 83.689 1.00 91.25 118 GLN A CA 1
ATOM 903 C C . GLN A 1 118 ? -48.114 -6.115 82.708 1.00 91.25 118 GLN A C 1
ATOM 905 O O . GLN A 1 118 ? -47.372 -5.960 81.737 1.00 91.25 118 GLN A O 1
ATOM 910 N N . ILE A 1 119 ? -48.780 -7.257 82.917 1.00 90.44 119 ILE A N 1
ATOM 911 C CA . ILE A 1 119 ? -48.728 -8.410 82.007 1.00 90.44 119 ILE A CA 1
ATOM 912 C C . ILE A 1 119 ? -49.250 -8.010 80.625 1.00 90.44 119 ILE A C 1
ATOM 914 O O . ILE A 1 119 ? -48.594 -8.291 79.622 1.00 90.44 119 ILE A O 1
ATOM 918 N N . SER A 1 120 ? -50.387 -7.310 80.547 1.00 86.81 120 SER A N 1
ATOM 919 C CA . SER A 1 120 ? -50.916 -6.856 79.257 1.00 86.81 120 SER A CA 1
ATOM 920 C C . SER A 1 120 ? -49.978 -5.875 78.548 1.00 86.81 120 SER A C 1
ATOM 922 O O . SER A 1 120 ? -49.809 -5.981 77.333 1.00 86.81 120 SER A O 1
ATOM 924 N N . ALA A 1 121 ? -49.364 -4.937 79.275 1.00 88.12 121 ALA A N 1
ATOM 925 C CA . ALA A 1 121 ? -48.418 -3.985 78.695 1.00 88.12 121 ALA A CA 1
ATOM 926 C C . ALA A 1 121 ? -47.174 -4.694 78.127 1.00 88.12 121 ALA A C 1
ATOM 928 O O . ALA A 1 121 ? -46.772 -4.424 76.995 1.00 88.12 121 ALA A O 1
ATOM 929 N N . LEU A 1 122 ? -46.617 -5.661 78.867 1.00 93.19 122 LEU A N 1
ATOM 930 C CA . LEU A 1 122 ? -45.491 -6.482 78.408 1.00 93.19 122 LEU A CA 1
ATOM 931 C C . LEU A 1 122 ? -45.849 -7.335 77.183 1.00 93.19 122 LEU A C 1
ATOM 933 O O . LEU A 1 122 ? -45.027 -7.494 76.282 1.00 93.19 122 LEU A O 1
ATOM 937 N N . MET A 1 123 ? -47.074 -7.862 77.115 1.00 88.25 123 MET A N 1
ATOM 938 C CA . MET A 1 123 ? -47.548 -8.617 75.952 1.00 88.25 123 MET A CA 1
ATOM 939 C C . MET A 1 123 ? -47.653 -7.747 74.694 1.00 88.25 123 MET A C 1
ATOM 941 O O . MET A 1 123 ? -47.222 -8.168 73.617 1.00 88.25 123 MET A O 1
ATOM 945 N N . GLU A 1 124 ? -48.189 -6.530 74.818 1.00 89.81 124 GLU A N 1
ATOM 946 C CA . GLU A 1 124 ? -48.277 -5.576 73.708 1.00 89.81 124 GLU A CA 1
ATOM 947 C C . GLU A 1 124 ? -46.883 -5.136 73.234 1.00 89.81 124 GLU A C 1
ATOM 949 O O . GLU A 1 124 ? -46.605 -5.128 72.028 1.00 89.81 124 GLU A O 1
ATOM 954 N N . GLU A 1 125 ? -45.975 -4.836 74.169 1.00 94.00 125 GLU A N 1
ATOM 955 C CA . GLU A 1 125 ? -44.583 -4.505 73.862 1.00 94.00 125 GLU A CA 1
ATOM 956 C C . GLU A 1 125 ? -43.869 -5.673 73.171 1.00 94.00 125 GLU A C 1
ATOM 958 O O . GLU A 1 125 ? -43.245 -5.476 72.125 1.00 94.00 125 GLU A O 1
ATOM 963 N N . GLY A 1 126 ? -44.031 -6.899 73.676 1.00 93.75 126 GLY A N 1
ATOM 964 C CA . GLY A 1 126 ? -43.485 -8.110 73.067 1.00 93.75 126 GLY A CA 1
ATOM 965 C C . GLY A 1 126 ? -43.996 -8.332 71.641 1.00 93.75 126 GLY A C 1
ATOM 966 O O . GLY A 1 126 ? -43.211 -8.606 70.729 1.00 93.75 126 GLY A O 1
ATOM 967 N N . GLN A 1 127 ? -45.296 -8.129 71.398 1.00 90.56 127 GLN A N 1
ATOM 968 C CA . GLN A 1 127 ? -45.875 -8.234 70.056 1.00 90.56 127 GLN A CA 1
ATOM 969 C C . GLN A 1 127 ? -45.338 -7.142 69.116 1.00 90.56 127 GLN A C 1
ATOM 971 O O . GLN A 1 127 ? -45.058 -7.403 67.941 1.00 90.56 127 GLN A O 1
ATOM 976 N N . LYS A 1 128 ? -45.172 -5.911 69.613 1.00 95.31 128 LYS A N 1
ATOM 977 C CA . LYS A 1 128 ? -44.602 -4.794 68.849 1.00 95.31 128 LYS A CA 1
ATOM 978 C C . LYS A 1 128 ? -43.134 -5.045 68.503 1.00 95.31 128 LYS A C 1
ATOM 980 O O . LYS A 1 128 ? -42.741 -4.825 67.353 1.00 95.31 128 LYS A O 1
ATOM 985 N N . LEU A 1 129 ? -42.352 -5.547 69.458 1.00 95.56 129 LEU A N 1
ATOM 986 C CA . LEU A 1 129 ? -40.947 -5.895 69.272 1.00 95.56 129 LEU A CA 1
ATOM 987 C C . LEU A 1 129 ? -40.805 -7.009 68.231 1.00 95.56 129 LEU A C 1
ATOM 989 O O . LEU A 1 129 ? -40.084 -6.821 67.252 1.00 95.56 129 LEU A O 1
ATOM 993 N N . SER A 1 130 ? -41.587 -8.086 68.354 1.00 93.31 130 SER A N 1
ATOM 994 C CA . SER A 1 130 ? -41.606 -9.199 67.395 1.00 93.31 130 SER A CA 1
ATOM 995 C C . SER A 1 130 ? -41.933 -8.735 65.967 1.00 93.31 130 SER A C 1
ATOM 997 O O . SER A 1 130 ? -41.207 -9.045 65.017 1.00 93.31 130 SER A O 1
ATOM 999 N N . LYS A 1 131 ? -42.960 -7.887 65.796 1.00 94.94 131 LYS A N 1
ATOM 1000 C CA . LYS A 1 131 ? -43.295 -7.290 64.489 1.00 94.94 131 LYS A CA 1
ATOM 1001 C C . LYS A 1 131 ? -42.154 -6.430 63.934 1.00 94.94 131 LYS A C 1
ATOM 1003 O O . LYS A 1 131 ? -41.934 -6.419 62.722 1.00 94.94 131 LYS A O 1
ATOM 1008 N N . SER A 1 132 ? -41.441 -5.688 64.784 1.00 96.75 132 SER A N 1
ATOM 1009 C CA . SER A 1 132 ? -40.303 -4.861 64.359 1.00 96.75 132 SER A CA 1
ATOM 1010 C C . SER A 1 132 ? -39.098 -5.705 63.931 1.00 96.75 132 SER A C 1
ATOM 1012 O O . SER A 1 132 ? -38.533 -5.467 62.863 1.00 96.75 132 SER A O 1
ATOM 1014 N N . GLU A 1 133 ? -38.771 -6.753 64.688 1.00 95.75 133 GLU A N 1
ATOM 1015 C CA . GLU A 1 133 ? -37.682 -7.678 64.386 1.00 95.75 133 GLU A CA 1
ATOM 1016 C C . GLU A 1 133 ? -37.937 -8.412 63.066 1.00 95.75 133 GLU A C 1
ATOM 1018 O O . GLU A 1 133 ? -37.057 -8.471 62.205 1.00 95.75 133 GLU A O 1
ATOM 1023 N N . MET A 1 134 ? -39.173 -8.865 62.832 1.00 95.56 134 MET A N 1
ATOM 1024 C CA . MET A 1 134 ? -39.561 -9.504 61.574 1.00 95.56 134 MET A CA 1
ATOM 1025 C C . MET A 1 134 ? -39.411 -8.559 60.367 1.00 95.56 134 MET A C 1
ATOM 1027 O O . MET A 1 134 ? -38.933 -8.974 59.302 1.00 95.56 134 MET A O 1
ATOM 1031 N N . LYS A 1 135 ? -39.752 -7.269 60.521 1.00 97.38 135 LYS A N 1
ATOM 1032 C CA . LYS A 1 135 ? -39.523 -6.242 59.485 1.00 97.38 135 LYS A CA 1
ATOM 1033 C C . LYS A 1 135 ? -38.033 -6.044 59.209 1.00 97.38 135 LYS A C 1
ATOM 1035 O O . LYS A 1 135 ? -37.630 -6.004 58.041 1.00 97.38 135 LYS A O 1
ATOM 1040 N N . TYR A 1 136 ? -37.204 -5.957 60.249 1.00 97.69 136 TYR A N 1
ATOM 1041 C CA . TYR A 1 136 ? -35.755 -5.820 60.091 1.00 97.69 136 TYR A CA 1
ATOM 1042 C C . TYR A 1 136 ? -35.124 -7.060 59.454 1.00 97.69 136 TYR A C 1
ATOM 1044 O O . TYR A 1 136 ? -34.336 -6.922 58.519 1.00 97.69 136 TYR A O 1
ATOM 1052 N N . MET A 1 137 ? -35.532 -8.266 59.853 1.00 96.94 137 MET A N 1
ATOM 1053 C CA . MET A 1 137 ? -35.092 -9.516 59.227 1.00 96.94 137 MET A CA 1
ATOM 1054 C C . MET A 1 137 ? -35.454 -9.587 57.746 1.00 96.94 137 MET A C 1
ATOM 1056 O O . MET A 1 137 ? -34.610 -9.939 56.919 1.00 96.94 137 MET A O 1
ATOM 1060 N N . THR A 1 138 ? -36.673 -9.191 57.385 1.00 97.06 138 THR A N 1
ATOM 1061 C CA . THR A 1 138 ? -37.105 -9.126 55.981 1.00 97.06 138 THR A CA 1
ATOM 1062 C C . THR A 1 138 ? -36.280 -8.105 55.192 1.00 97.06 138 THR A C 1
ATOM 1064 O O . THR A 1 138 ? -35.843 -8.383 54.074 1.00 97.06 138 THR A O 1
ATOM 1067 N N . THR A 1 139 ? -35.986 -6.950 55.793 1.00 97.88 139 THR A N 1
ATOM 1068 C CA . THR A 1 139 ? -35.167 -5.894 55.178 1.00 97.88 139 THR A CA 1
ATOM 1069 C C . THR A 1 139 ? -33.728 -6.358 54.964 1.00 97.88 139 THR A C 1
ATOM 1071 O O . THR A 1 139 ? -33.189 -6.196 53.872 1.00 97.88 139 THR A O 1
ATOM 1074 N N . ILE A 1 140 ? -33.119 -7.012 55.956 1.00 98.06 140 ILE A N 1
ATOM 1075 C CA . ILE A 1 140 ? -31.767 -7.576 55.858 1.00 98.06 140 ILE A CA 1
ATOM 1076 C C . ILE A 1 140 ? -31.705 -8.647 54.765 1.00 98.06 140 ILE A C 1
ATOM 1078 O O . ILE A 1 140 ? -30.779 -8.630 53.955 1.00 98.06 140 ILE A O 1
ATOM 1082 N N . LYS A 1 141 ? -32.702 -9.541 54.682 1.00 98.38 141 LYS A N 1
ATOM 1083 C CA . LYS A 1 141 ? -32.794 -10.528 53.592 1.00 98.38 141 LYS A CA 1
ATOM 1084 C C . LYS A 1 141 ? -32.863 -9.845 52.225 1.00 98.38 141 LYS A C 1
ATOM 1086 O O . LYS A 1 141 ? -32.089 -10.196 51.338 1.00 98.38 141 LYS A O 1
ATOM 1091 N N . LYS A 1 142 ? -33.715 -8.825 52.070 1.00 98.19 142 LYS A N 1
ATOM 1092 C CA . LYS A 1 142 ? -33.838 -8.056 50.821 1.00 98.19 142 LYS A CA 1
ATOM 1093 C C . LYS A 1 142 ? -32.526 -7.363 50.436 1.00 98.19 142 LYS A C 1
ATOM 1095 O O . LYS A 1 142 ? -32.126 -7.416 49.278 1.00 98.19 142 LYS A O 1
ATOM 1100 N N . MET A 1 143 ? -31.834 -6.758 51.402 1.00 98.12 143 MET A N 1
ATOM 1101 C CA . MET A 1 143 ? -30.540 -6.107 51.174 1.00 98.12 143 MET A CA 1
ATOM 1102 C C . MET A 1 143 ? -29.451 -7.109 50.777 1.00 98.12 143 MET A C 1
ATOM 1104 O O . MET A 1 143 ? -28.663 -6.815 49.883 1.00 98.12 143 MET A O 1
ATOM 1108 N N . ARG A 1 144 ? -29.433 -8.306 51.379 1.00 97.88 144 ARG A N 1
ATOM 1109 C CA . ARG A 1 144 ? -28.501 -9.382 50.998 1.00 97.88 144 ARG A CA 1
ATOM 1110 C C . ARG A 1 144 ? -28.732 -9.860 49.567 1.00 97.88 144 ARG A C 1
ATOM 1112 O O . ARG A 1 144 ? -27.767 -9.979 48.821 1.00 97.88 144 ARG A O 1
ATOM 1119 N N . ILE A 1 145 ? -29.988 -10.089 49.179 1.00 98.00 145 ILE A N 1
ATOM 1120 C CA . ILE A 1 145 ? -30.341 -10.492 47.808 1.00 98.00 145 ILE A CA 1
ATOM 1121 C C . ILE A 1 145 ? -29.899 -9.414 46.814 1.00 98.00 145 ILE A C 1
ATOM 1123 O O . ILE A 1 145 ? -29.175 -9.715 45.869 1.00 98.00 145 ILE A O 1
ATOM 1127 N N . LYS A 1 146 ? -30.236 -8.146 47.083 1.00 98.00 146 LYS A N 1
ATOM 1128 C CA . LYS A 1 146 ? -29.829 -7.021 46.232 1.00 98.00 146 LYS A CA 1
ATOM 1129 C C . LYS A 1 146 ? -28.304 -6.907 46.111 1.00 98.00 146 LYS A C 1
ATOM 1131 O O . LYS A 1 146 ? -27.802 -6.655 45.022 1.00 98.00 146 LYS A O 1
ATOM 1136 N N . GLY A 1 147 ? -27.565 -7.114 47.204 1.00 98.12 147 GLY A N 1
ATOM 1137 C CA . GLY A 1 147 ? -26.100 -7.128 47.181 1.00 98.12 147 GLY A CA 1
ATOM 1138 C C . GLY A 1 147 ? -25.540 -8.221 46.266 1.00 98.12 147 GLY A C 1
ATOM 1139 O O . GLY A 1 147 ? -24.679 -7.945 45.435 1.00 98.12 147 GLY A O 1
ATOM 1140 N N . GLN A 1 148 ? -26.087 -9.437 46.341 1.00 98.31 148 GLN A N 1
ATOM 1141 C CA . GLN A 1 148 ? -25.681 -10.546 45.468 1.00 98.31 148 GLN A CA 1
ATOM 1142 C C . GLN A 1 148 ? -26.012 -10.295 43.990 1.00 98.31 148 GLN A C 1
ATOM 1144 O O . GLN A 1 148 ? -25.230 -10.656 43.111 1.00 98.31 148 GLN A O 1
ATOM 1149 N N . GLU A 1 149 ? -27.160 -9.687 43.689 1.00 98.19 149 GLU A N 1
ATOM 1150 C CA . GLU A 1 149 ? -27.526 -9.298 42.320 1.00 98.19 149 GLU A CA 1
ATOM 1151 C C . GLU A 1 149 ? -26.568 -8.239 41.762 1.00 98.19 149 GLU A C 1
ATOM 1153 O O . GLU A 1 149 ? -26.072 -8.387 40.645 1.00 98.19 149 GLU A O 1
ATOM 1158 N N . GLN A 1 150 ? -26.232 -7.226 42.564 1.00 98.12 150 GLN A N 1
ATOM 1159 C CA . GLN A 1 150 ? -25.274 -6.186 42.184 1.00 98.12 150 GLN A CA 1
ATOM 1160 C C . GLN A 1 150 ? -23.865 -6.749 41.953 1.00 98.12 150 GLN A C 1
ATOM 1162 O O . GLN A 1 150 ? -23.207 -6.370 40.988 1.00 98.12 150 GLN A O 1
ATOM 1167 N N . GLU A 1 151 ? -23.393 -7.686 42.778 1.00 98.31 151 GLU A N 1
ATOM 1168 C CA . GLU A 1 151 ? -22.101 -8.353 42.559 1.00 98.31 151 GLU A CA 1
ATOM 1169 C C . GLU A 1 151 ? -22.074 -9.149 41.243 1.00 98.31 151 GLU A C 1
ATOM 1171 O O . GLU A 1 151 ? -21.091 -9.096 40.493 1.00 98.31 151 GLU A O 1
ATOM 1176 N N . LYS A 1 152 ? -23.169 -9.845 40.907 1.00 98.44 152 LYS A N 1
ATOM 1177 C CA . LYS A 1 152 ? -23.315 -10.532 39.613 1.00 98.44 152 LYS A CA 1
ATOM 1178 C C . LYS A 1 152 ? -23.303 -9.544 38.446 1.00 98.44 152 LYS A C 1
ATOM 1180 O O . LYS A 1 152 ? -22.633 -9.780 37.444 1.00 98.44 152 LYS A O 1
ATOM 1185 N N . GLU A 1 153 ? -23.993 -8.417 38.572 1.00 98.19 153 GLU A N 1
ATOM 1186 C CA . GLU A 1 153 ? -23.991 -7.381 37.540 1.00 98.19 153 GLU A CA 1
ATOM 1187 C C . GLU A 1 153 ? -22.595 -6.770 37.350 1.00 98.19 153 GLU A C 1
ATOM 1189 O O . GLU A 1 153 ? -22.096 -6.696 36.226 1.00 98.19 153 GLU A O 1
ATOM 1194 N N . ILE A 1 154 ? -21.906 -6.429 38.442 1.00 98.44 154 ILE A N 1
ATOM 1195 C CA . ILE A 1 154 ? -20.542 -5.884 38.413 1.00 98.44 154 ILE A CA 1
ATOM 1196 C C . ILE A 1 154 ? -19.569 -6.871 37.760 1.00 98.44 154 ILE A C 1
ATOM 1198 O O . ILE A 1 154 ? -18.725 -6.466 36.958 1.00 98.44 154 ILE A O 1
ATOM 1202 N N . THR A 1 155 ? -19.658 -8.163 38.081 1.00 98.50 155 THR A N 1
ATOM 1203 C CA . THR A 1 155 ? -18.786 -9.181 37.473 1.00 98.50 155 THR A CA 1
ATOM 1204 C C . THR A 1 155 ? -19.048 -9.333 35.975 1.00 98.50 155 THR A C 1
ATOM 1206 O O . THR A 1 155 ? -18.089 -9.340 35.199 1.00 98.50 155 THR A O 1
ATOM 1209 N N . MET A 1 156 ? -20.311 -9.347 35.537 1.00 98.31 156 MET A N 1
ATOM 1210 C CA . MET A 1 156 ? -20.657 -9.346 34.110 1.00 98.31 156 MET A CA 1
ATOM 1211 C C . MET A 1 156 ? -20.168 -8.084 33.389 1.00 98.31 156 MET A C 1
ATOM 1213 O O . MET A 1 156 ? -19.621 -8.176 32.288 1.00 98.31 156 MET A O 1
ATOM 1217 N N . LEU A 1 157 ? -20.324 -6.905 33.996 1.00 98.38 157 LEU A N 1
ATOM 1218 C CA . LEU A 1 157 ? -19.849 -5.644 33.425 1.00 98.38 157 LEU A CA 1
ATOM 1219 C C . LEU A 1 157 ? -18.324 -5.629 33.288 1.00 98.38 157 LEU A C 1
ATOM 1221 O O . LEU A 1 157 ? -17.820 -5.272 32.226 1.00 98.38 157 LEU A O 1
ATOM 1225 N N . LYS A 1 158 ? -17.582 -6.100 34.298 1.00 98.56 158 LYS A N 1
ATOM 1226 C CA . LYS A 1 158 ? -16.117 -6.249 34.223 1.00 98.56 158 LYS A CA 1
ATOM 1227 C C . LYS A 1 158 ? -15.691 -7.212 33.110 1.00 98.56 158 LYS A C 1
ATOM 1229 O O . LYS A 1 158 ? -14.750 -6.925 32.371 1.00 98.56 158 LYS A O 1
ATOM 1234 N N . GLN A 1 159 ? -16.390 -8.334 32.941 1.00 98.62 159 GLN A N 1
ATOM 1235 C CA . GLN A 1 159 ? -16.121 -9.269 31.842 1.00 98.62 159 GLN A CA 1
ATOM 1236 C C . GLN A 1 159 ? -16.381 -8.637 30.466 1.00 98.62 159 GLN A C 1
ATOM 1238 O O . GLN A 1 159 ? -15.582 -8.802 29.546 1.00 98.62 159 GLN A O 1
ATOM 1243 N N . ARG A 1 160 ? -17.470 -7.874 30.313 1.00 98.31 160 ARG A N 1
ATOM 1244 C CA . ARG A 1 160 ? -17.762 -7.151 29.064 1.00 98.31 160 ARG A CA 1
ATOM 1245 C C . ARG A 1 160 ? -16.735 -6.058 28.779 1.00 98.31 160 ARG A C 1
ATOM 1247 O O . ARG A 1 160 ? -16.293 -5.950 27.640 1.00 98.31 160 ARG A O 1
ATOM 1254 N N . LEU A 1 161 ? -16.329 -5.305 29.800 1.00 98.31 161 LEU A N 1
ATOM 1255 C CA . LEU A 1 161 ? -15.318 -4.254 29.698 1.00 98.31 161 LEU A CA 1
ATOM 1256 C C . LEU A 1 161 ? -13.970 -4.826 29.247 1.00 98.31 161 LEU A C 1
ATOM 1258 O O . LEU A 1 161 ? -13.456 -4.417 28.215 1.00 98.31 161 LEU A O 1
ATOM 1262 N N . THR A 1 162 ? -13.464 -5.856 29.928 1.00 98.31 162 THR A N 1
ATOM 1263 C CA . THR A 1 162 ? -12.200 -6.513 29.543 1.00 98.31 162 THR A CA 1
ATOM 1264 C C . THR A 1 162 ? -12.244 -7.116 28.135 1.00 98.31 162 THR A C 1
ATOM 1266 O O . THR A 1 162 ? -11.250 -7.078 27.410 1.00 98.31 162 THR A O 1
ATOM 1269 N N . LYS A 1 163 ? -13.395 -7.649 27.701 1.00 98.50 163 LYS A N 1
ATOM 1270 C CA . LYS A 1 163 ? -13.584 -8.116 26.319 1.00 98.50 163 LYS A CA 1
ATOM 1271 C C . LYS A 1 163 ? -13.552 -6.957 25.316 1.00 98.50 163 LYS A C 1
ATOM 1273 O O . LYS A 1 163 ? -12.934 -7.096 24.262 1.00 98.50 163 LYS A O 1
ATOM 1278 N N . ALA A 1 164 ? -14.199 -5.838 25.634 1.00 97.94 164 ALA A N 1
ATOM 1279 C CA . ALA A 1 164 ? -14.201 -4.647 24.793 1.00 97.94 164 ALA A CA 1
ATOM 1280 C C . ALA A 1 164 ? -12.796 -4.033 24.677 1.00 97.94 164 ALA A C 1
ATOM 1282 O O . ALA A 1 164 ? -12.358 -3.740 23.571 1.00 97.94 164 ALA A O 1
ATOM 1283 N N . GLU A 1 165 ? -12.058 -3.922 25.782 1.00 98.31 165 GLU A N 1
ATOM 1284 C CA . GLU A 1 165 ? -10.679 -3.415 25.809 1.00 98.31 165 GLU A CA 1
ATOM 1285 C C . GLU A 1 165 ? -9.734 -4.262 24.950 1.00 98.31 165 GLU A C 1
ATOM 1287 O O . GLU A 1 165 ? -8.974 -3.716 24.149 1.00 98.31 165 GLU A O 1
ATOM 1292 N N . ARG A 1 166 ? -9.824 -5.598 25.043 1.00 98.31 166 ARG A N 1
ATOM 1293 C CA . ARG A 1 166 ? -9.073 -6.500 24.151 1.00 98.31 166 ARG A CA 1
ATOM 1294 C C . ARG A 1 166 ? -9.442 -6.280 22.686 1.00 98.31 166 ARG A C 1
ATOM 1296 O O . ARG A 1 166 ? -8.555 -6.156 21.850 1.00 98.31 166 ARG A O 1
ATOM 1303 N N . GLY A 1 167 ? -10.739 -6.165 22.387 1.00 98.19 167 GLY A N 1
ATOM 1304 C CA . GLY A 1 167 ? -11.218 -5.886 21.033 1.00 98.19 167 GLY A CA 1
ATOM 1305 C C . GLY A 1 167 ? -10.689 -4.562 20.472 1.00 98.19 167 GLY A C 1
ATOM 1306 O O . GLY A 1 167 ? -10.273 -4.512 19.317 1.00 98.19 167 GLY A O 1
ATOM 1307 N N . ILE A 1 168 ? -10.643 -3.506 21.289 1.00 97.69 168 ILE A N 1
ATOM 1308 C CA . ILE A 1 168 ? -10.064 -2.208 20.909 1.00 97.69 168 ILE A CA 1
ATOM 1309 C C . ILE A 1 168 ? -8.564 -2.350 20.622 1.00 97.69 168 ILE A C 1
ATOM 1311 O O . ILE A 1 168 ? -8.091 -1.827 19.611 1.00 97.69 168 ILE A O 1
ATOM 1315 N N . GLY A 1 169 ? -7.823 -3.082 21.459 1.00 98.19 169 GLY A N 1
ATOM 1316 C CA . GLY A 1 169 ? -6.402 -3.363 21.240 1.00 98.19 169 GLY A CA 1
ATOM 1317 C C . GLY A 1 169 ? -6.142 -4.076 19.909 1.00 98.19 169 GLY A C 1
ATOM 1318 O O . GLY A 1 169 ? -5.343 -3.604 19.100 1.00 98.19 169 GLY A O 1
ATOM 1319 N N . ASP A 1 170 ? -6.886 -5.149 19.634 1.00 98.19 170 ASP A N 1
ATOM 1320 C CA . ASP A 1 170 ? -6.754 -5.931 18.399 1.00 98.19 170 ASP A CA 1
ATOM 1321 C C . ASP A 1 170 ? -7.074 -5.106 17.143 1.00 98.19 170 ASP A C 1
ATOM 1323 O O . ASP A 1 170 ? -6.385 -5.220 16.122 1.00 98.19 170 ASP A O 1
ATOM 1327 N N . GLN A 1 171 ? -8.111 -4.263 17.202 1.00 97.81 171 GLN A N 1
ATOM 1328 C CA . GLN A 1 171 ? -8.474 -3.376 16.094 1.00 97.81 171 GLN A CA 1
ATOM 1329 C C . GLN A 1 171 ? -7.436 -2.274 15.882 1.00 97.81 171 GLN A C 1
ATOM 1331 O O . GLN A 1 171 ? -7.084 -1.986 14.741 1.00 97.81 171 GLN A O 1
ATOM 1336 N N . THR A 1 172 ? -6.889 -1.711 16.958 1.00 98.25 172 THR A N 1
ATOM 1337 C CA . THR A 1 172 ? -5.832 -0.693 16.880 1.00 98.25 172 THR A CA 1
ATOM 1338 C C . THR A 1 172 ? -4.566 -1.264 16.242 1.00 98.25 172 THR A C 1
ATOM 1340 O O . THR A 1 172 ? -3.983 -0.652 15.349 1.00 98.25 172 THR A O 1
ATOM 1343 N N . GLU A 1 173 ? -4.157 -2.471 16.635 1.00 98.31 173 GLU A N 1
ATOM 1344 C CA . GLU A 1 173 ? -3.006 -3.155 16.039 1.00 98.31 173 GLU A CA 1
ATOM 1345 C C . GLU A 1 173 ? -3.246 -3.535 14.570 1.00 98.31 173 GLU A C 1
ATOM 1347 O O . GLU A 1 173 ? -2.344 -3.423 13.736 1.00 98.31 173 GLU A O 1
ATOM 1352 N N . ARG A 1 174 ? -4.470 -3.946 14.213 1.00 98.06 174 ARG A N 1
ATOM 1353 C CA . ARG A 1 174 ? -4.841 -4.188 12.811 1.00 98.06 174 ARG A CA 1
ATOM 1354 C C . ARG A 1 174 ? -4.802 -2.895 11.988 1.00 98.06 174 ARG A C 1
ATOM 1356 O O . ARG A 1 174 ? -4.276 -2.928 10.878 1.00 98.06 174 ARG A O 1
ATOM 1363 N N . ALA A 1 175 ? -5.298 -1.783 12.528 1.00 98.06 175 ALA A N 1
ATOM 1364 C CA . ALA A 1 175 ? -5.268 -0.480 11.869 1.00 98.06 175 ALA A CA 1
ATOM 1365 C C . ALA A 1 175 ? -3.828 -0.007 11.613 1.00 98.06 175 ALA A C 1
ATOM 1367 O O . ALA A 1 175 ? -3.497 0.321 10.478 1.00 98.06 175 ALA A O 1
ATOM 1368 N N . LYS A 1 176 ? -2.937 -0.093 12.611 1.00 98.50 176 LYS A N 1
ATOM 1369 C CA . LYS A 1 176 ? -1.508 0.242 12.444 1.00 98.50 176 LYS A CA 1
ATOM 1370 C C . LYS A 1 176 ? -0.823 -0.603 11.368 1.00 98.50 176 LYS A C 1
ATOM 1372 O O . LYS A 1 176 ? -0.028 -0.089 10.584 1.00 98.50 176 LYS A O 1
ATOM 1377 N N . ARG A 1 177 ? -1.121 -1.907 11.312 1.00 98.19 177 ARG A N 1
ATOM 1378 C CA . ARG A 1 177 ? -0.590 -2.795 10.262 1.00 98.19 177 ARG A CA 1
ATOM 1379 C C . ARG A 1 177 ? -1.100 -2.412 8.873 1.00 98.19 177 ARG A C 1
ATOM 1381 O O . ARG A 1 177 ? -0.319 -2.445 7.925 1.00 98.19 177 ARG A O 1
ATOM 1388 N N . ALA A 1 178 ? -2.375 -2.046 8.757 1.00 98.12 178 ALA A N 1
ATOM 1389 C CA . ALA A 1 178 ? -2.952 -1.576 7.501 1.00 98.12 178 ALA A CA 1
ATOM 1390 C C . ALA A 1 178 ? -2.317 -0.249 7.048 1.00 98.12 178 ALA A C 1
ATOM 1392 O O . ALA A 1 178 ? -1.909 -0.143 5.897 1.00 98.12 178 ALA A O 1
ATOM 1393 N N . GLU A 1 179 ? -2.136 0.708 7.960 1.00 98.00 179 GLU A N 1
ATOM 1394 C CA . GLU A 1 179 ? -1.491 1.998 7.684 1.00 98.00 179 GLU A CA 1
ATOM 1395 C C . GLU A 1 179 ? -0.031 1.828 7.225 1.00 98.00 179 GLU A C 1
ATOM 1397 O O . GLU A 1 179 ? 0.402 2.428 6.240 1.00 98.00 179 GLU A O 1
ATOM 1402 N N . ALA A 1 180 ? 0.735 0.949 7.882 1.00 98.19 180 ALA A N 1
ATOM 1403 C CA . ALA A 1 180 ? 2.105 0.644 7.470 1.00 98.19 180 ALA A CA 1
ATOM 1404 C C . ALA A 1 180 ? 2.165 0.013 6.066 1.00 98.19 180 ALA A C 1
ATOM 1406 O O . ALA A 1 180 ? 3.042 0.355 5.267 1.00 98.19 180 ALA A O 1
ATOM 1407 N N . ALA A 1 181 ? 1.227 -0.887 5.750 1.00 98.19 181 ALA A N 1
ATOM 1408 C CA . ALA A 1 181 ? 1.119 -1.495 4.428 1.00 98.19 181 ALA A CA 1
ATOM 1409 C C . ALA A 1 181 ? 0.725 -0.468 3.352 1.00 98.19 181 ALA A C 1
ATOM 1411 O O . ALA A 1 181 ? 1.298 -0.481 2.262 1.00 98.19 181 ALA A O 1
ATOM 1412 N N . GLU A 1 182 ? -0.196 0.446 3.664 1.00 98.06 182 GLU A N 1
ATOM 1413 C CA . GLU A 1 182 ? -0.594 1.536 2.771 1.00 98.06 182 GLU A CA 1
ATOM 1414 C C . GLU A 1 182 ? 0.586 2.462 2.470 1.00 98.06 182 GLU A C 1
ATOM 1416 O O . GLU A 1 182 ? 0.875 2.731 1.304 1.00 98.06 182 GLU A O 1
ATOM 1421 N N . LYS A 1 183 ? 1.333 2.886 3.494 1.00 98.50 183 LYS A N 1
ATOM 1422 C CA . LYS A 1 183 ? 2.518 3.732 3.312 1.00 98.50 183 LYS A CA 1
ATOM 1423 C C . LYS A 1 183 ? 3.562 3.060 2.416 1.00 98.50 183 LYS A C 1
ATOM 1425 O O . LYS A 1 183 ? 4.080 3.686 1.493 1.00 98.50 183 LYS A O 1
ATOM 1430 N N . ALA A 1 184 ? 3.816 1.767 2.627 1.00 98.31 184 ALA A N 1
ATOM 1431 C CA . ALA A 1 184 ? 4.717 0.996 1.774 1.00 98.31 184 ALA A CA 1
ATOM 1432 C C . ALA A 1 184 ? 4.210 0.894 0.322 1.00 98.31 184 ALA A C 1
ATOM 1434 O O . ALA A 1 184 ? 5.007 0.947 -0.615 1.00 98.31 184 ALA A O 1
ATOM 1435 N N . ALA A 1 185 ? 2.896 0.764 0.113 1.00 98.38 185 ALA A N 1
ATOM 1436 C CA . ALA A 1 185 ? 2.299 0.765 -1.220 1.00 98.38 185 ALA A CA 1
ATOM 1437 C C . ALA A 1 185 ? 2.416 2.139 -1.904 1.00 98.38 185 ALA A C 1
ATOM 1439 O O . ALA A 1 185 ? 2.786 2.205 -3.077 1.00 98.38 185 ALA A O 1
ATOM 1440 N N . GLN A 1 186 ? 2.188 3.235 -1.174 1.00 98.56 186 GLN A N 1
ATOM 1441 C CA . GLN A 1 186 ? 2.366 4.596 -1.687 1.00 98.56 186 GLN A CA 1
ATOM 1442 C C . GLN A 1 186 ? 3.818 4.871 -2.096 1.00 98.56 186 GLN A C 1
ATOM 1444 O O . GLN A 1 186 ? 4.062 5.479 -3.138 1.00 98.56 186 GLN A O 1
ATOM 1449 N N . ASP A 1 187 ? 4.797 4.401 -1.322 1.00 98.50 187 ASP A N 1
ATOM 1450 C CA . ASP A 1 187 ? 6.208 4.569 -1.676 1.00 98.50 187 ASP A CA 1
ATOM 1451 C C . ASP A 1 187 ? 6.591 3.753 -2.920 1.00 98.50 187 ASP A C 1
ATOM 1453 O O . ASP A 1 187 ? 7.314 4.256 -3.782 1.00 98.50 187 ASP A O 1
ATOM 1457 N N . LYS A 1 188 ? 6.031 2.546 -3.094 1.00 98.38 188 LYS A N 1
ATOM 1458 C CA . LYS A 1 188 ? 6.180 1.778 -4.342 1.00 98.38 188 LYS A CA 1
ATOM 1459 C C . LYS A 1 188 ? 5.570 2.504 -5.541 1.00 98.38 188 LYS A C 1
ATOM 1461 O O . LYS A 1 188 ? 6.211 2.558 -6.585 1.00 98.38 188 LYS A O 1
ATOM 1466 N N . LEU A 1 189 ? 4.387 3.106 -5.397 1.00 98.38 189 LEU A N 1
ATOM 1467 C CA . LEU A 1 189 ? 3.761 3.892 -6.468 1.00 98.38 189 LEU A CA 1
ATOM 1468 C C . LEU A 1 189 ? 4.625 5.086 -6.891 1.00 98.38 189 LEU A C 1
ATOM 1470 O O . LEU A 1 189 ? 4.767 5.343 -8.082 1.00 98.38 189 LEU A O 1
ATOM 1474 N N . LYS A 1 190 ? 5.274 5.776 -5.943 1.00 98.69 190 LYS A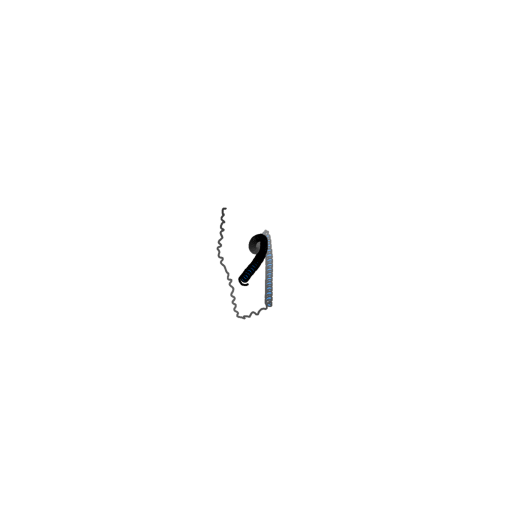 N 1
ATOM 1475 C CA . LYS A 1 190 ? 6.221 6.859 -6.268 1.00 98.69 190 LYS A CA 1
ATOM 1476 C C . LYS A 1 190 ? 7.421 6.355 -7.072 1.00 98.69 190 LYS A C 1
ATOM 1478 O O . LYS A 1 190 ? 7.895 7.067 -7.951 1.00 98.69 190 LYS A O 1
ATOM 1483 N N . ILE A 1 191 ? 7.930 5.161 -6.760 1.00 98.50 191 ILE A N 1
ATOM 1484 C CA . ILE A 1 191 ? 9.030 4.543 -7.515 1.00 98.50 191 ILE A CA 1
ATOM 1485 C C . ILE A 1 191 ? 8.563 4.190 -8.930 1.00 98.50 191 ILE A C 1
ATOM 1487 O O . ILE A 1 191 ? 9.253 4.534 -9.883 1.00 98.50 191 ILE A O 1
ATOM 1491 N N . VAL A 1 192 ? 7.384 3.575 -9.074 1.00 98.50 192 VAL A N 1
ATOM 1492 C CA . VAL A 1 192 ? 6.800 3.252 -10.387 1.00 98.50 192 VAL A CA 1
ATOM 1493 C C . VAL A 1 192 ? 6.635 4.513 -11.236 1.00 98.50 192 VAL A C 1
ATOM 1495 O O . VA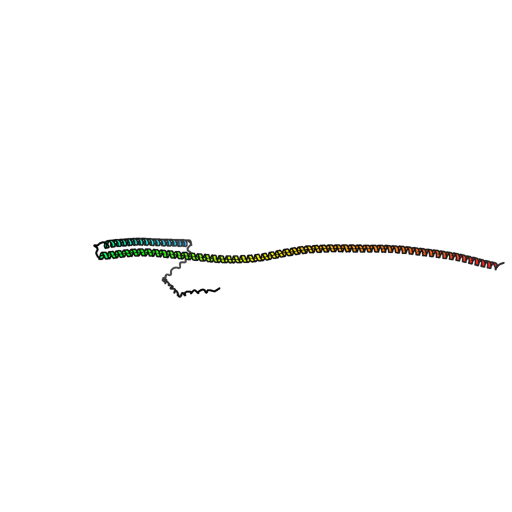L A 1 192 ? 7.117 4.534 -12.361 1.00 98.50 192 VAL A O 1
ATOM 1498 N N . ALA A 1 193 ? 6.093 5.597 -10.676 1.00 98.50 193 ALA A N 1
ATOM 1499 C CA . ALA A 1 193 ? 5.935 6.863 -11.393 1.00 98.50 193 ALA A CA 1
ATOM 1500 C C . ALA A 1 193 ? 7.273 7.473 -11.864 1.00 98.50 193 ALA A C 1
ATOM 1502 O O . ALA A 1 193 ? 7.334 8.115 -12.912 1.00 98.50 193 ALA A O 1
ATOM 1503 N N . ARG A 1 194 ? 8.367 7.282 -11.108 1.00 98.62 194 ARG A N 1
ATOM 1504 C CA . ARG A 1 194 ? 9.712 7.692 -11.555 1.00 98.62 194 ARG A CA 1
ATOM 1505 C C . ARG A 1 194 ? 10.203 6.824 -12.710 1.00 98.62 194 ARG A C 1
ATOM 1507 O O . ARG A 1 194 ? 10.675 7.371 -13.696 1.00 98.62 194 ARG A O 1
ATOM 1514 N N . ILE A 1 195 ? 10.038 5.505 -12.606 1.00 98.50 195 ILE A N 1
ATOM 1515 C CA . ILE A 1 195 ? 10.424 4.560 -13.663 1.00 98.50 195 ILE A CA 1
ATOM 1516 C C . ILE A 1 195 ? 9.652 4.847 -14.956 1.00 98.50 195 ILE A C 1
ATOM 1518 O O . ILE A 1 195 ? 10.244 4.828 -16.027 1.00 98.50 195 ILE A O 1
ATOM 1522 N N . GLU A 1 196 ? 8.354 5.141 -14.874 1.00 98.44 196 GLU A N 1
ATOM 1523 C CA . GLU A 1 196 ? 7.541 5.517 -16.038 1.00 98.44 196 GLU A CA 1
ATOM 1524 C C . GLU A 1 196 ? 8.088 6.774 -16.723 1.00 98.44 196 GLU A C 1
ATOM 1526 O O . GLU A 1 196 ? 8.282 6.778 -17.937 1.00 98.44 196 GLU A O 1
ATOM 1531 N N . LYS A 1 197 ? 8.438 7.804 -15.942 1.00 98.75 197 LYS A N 1
ATOM 1532 C CA . LYS A 1 197 ? 9.060 9.022 -16.473 1.00 98.75 197 LYS A CA 1
ATOM 1533 C C . LYS A 1 197 ? 10.412 8.745 -17.142 1.00 98.75 197 LYS A C 1
ATOM 1535 O O . LYS A 1 197 ? 10.678 9.286 -18.214 1.00 98.75 197 LYS A O 1
ATOM 1540 N N . ASP A 1 198 ? 11.251 7.910 -16.532 1.00 98.50 198 ASP A N 1
ATOM 1541 C CA . ASP A 1 198 ? 12.551 7.532 -17.096 1.00 98.50 198 ASP A CA 1
ATOM 1542 C C . ASP A 1 198 ? 12.382 6.720 -18.392 1.00 98.50 198 ASP A C 1
ATOM 1544 O O . ASP A 1 198 ? 13.118 6.926 -19.356 1.00 98.50 198 ASP A O 1
ATOM 1548 N N . LEU A 1 199 ? 11.380 5.835 -18.460 1.00 98.62 199 LEU A N 1
ATOM 1549 C CA . LEU A 1 199 ? 11.051 5.082 -19.673 1.00 98.62 199 LEU A CA 1
ATOM 1550 C C . LEU A 1 199 ? 10.600 5.994 -20.815 1.00 98.62 199 LEU A C 1
ATOM 1552 O O . LEU A 1 199 ? 11.019 5.781 -21.953 1.00 98.62 199 LEU A O 1
ATOM 1556 N N . ASP A 1 200 ? 9.769 6.994 -20.534 1.00 98.62 200 ASP A N 1
ATOM 1557 C CA . ASP A 1 200 ? 9.321 7.947 -21.551 1.00 98.62 200 ASP A CA 1
ATOM 1558 C C . ASP A 1 200 ? 10.477 8.826 -22.050 1.00 98.62 200 ASP A C 1
ATOM 1560 O O . ASP A 1 200 ? 10.594 9.065 -23.254 1.00 98.62 200 ASP A O 1
ATOM 1564 N N . MET A 1 201 ? 11.396 9.216 -21.163 1.00 98.56 201 MET A N 1
ATOM 1565 C CA . MET A 1 201 ? 12.630 9.909 -21.542 1.00 98.56 201 MET A CA 1
ATOM 1566 C C . MET A 1 201 ? 13.501 9.039 -22.463 1.00 98.56 201 MET A C 1
ATOM 1568 O O . MET A 1 201 ? 13.826 9.463 -23.570 1.00 98.56 201 MET A O 1
ATOM 1572 N N . ILE A 1 202 ? 13.781 7.787 -22.084 1.00 98.50 202 ILE A N 1
ATOM 1573 C CA . ILE A 1 202 ? 14.560 6.847 -22.913 1.00 98.50 202 ILE A CA 1
ATOM 1574 C C . ILE A 1 202 ? 13.887 6.604 -24.272 1.00 98.50 202 ILE A C 1
ATOM 1576 O O . ILE A 1 202 ? 14.563 6.462 -25.293 1.00 98.50 202 ILE A O 1
ATOM 1580 N N . ARG A 1 203 ? 12.550 6.549 -24.320 1.00 98.62 203 ARG A N 1
ATOM 1581 C CA . ARG A 1 203 ? 11.807 6.436 -25.584 1.00 98.62 203 ARG A CA 1
ATOM 1582 C C . ARG A 1 203 ? 12.029 7.654 -26.474 1.00 98.62 203 ARG A C 1
ATOM 1584 O O . ARG A 1 203 ? 12.352 7.456 -27.642 1.00 98.62 203 ARG A O 1
ATOM 1591 N N . SER A 1 204 ? 11.925 8.868 -25.930 1.00 98.56 204 SER A N 1
ATOM 1592 C CA . SER A 1 204 ? 12.188 10.093 -26.698 1.00 98.56 204 SER A CA 1
ATOM 1593 C C . SER A 1 204 ? 13.628 10.164 -27.219 1.00 98.56 204 SER A C 1
ATOM 1595 O O . SER A 1 204 ? 13.832 10.431 -28.400 1.00 98.56 204 SER A O 1
ATOM 1597 N N . GLU A 1 205 ? 14.621 9.807 -26.398 1.00 98.44 205 GLU A N 1
ATOM 1598 C CA . GLU A 1 205 ? 16.032 9.753 -26.809 1.00 98.44 205 GLU A CA 1
ATOM 1599 C C . GLU A 1 205 ? 16.259 8.715 -27.915 1.00 98.44 205 GLU A C 1
ATOM 1601 O O . GLU A 1 205 ? 16.986 8.956 -28.880 1.00 98.44 205 GLU A O 1
ATOM 1606 N N . ARG A 1 206 ? 15.610 7.547 -27.815 1.00 98.50 206 ARG A N 1
ATOM 1607 C CA . ARG A 1 206 ? 15.671 6.506 -28.848 1.00 98.50 206 ARG A CA 1
ATOM 1608 C C . ARG A 1 206 ? 15.055 6.975 -30.164 1.00 98.50 206 ARG A C 1
ATOM 1610 O O . ARG A 1 206 ? 15.589 6.644 -31.223 1.00 98.50 206 ARG A O 1
ATOM 1617 N N . GLU A 1 207 ? 13.932 7.683 -30.115 1.00 98.56 207 GLU A N 1
ATOM 1618 C CA . GLU A 1 207 ? 13.285 8.251 -31.300 1.00 98.56 207 GLU A CA 1
ATOM 1619 C C . GLU A 1 207 ? 14.177 9.308 -31.961 1.00 98.56 207 GLU A C 1
ATOM 1621 O O . GLU A 1 207 ? 14.410 9.236 -33.169 1.00 98.56 207 GLU A O 1
ATOM 1626 N N . GLU A 1 208 ? 14.768 10.212 -31.178 1.00 98.56 208 GLU A N 1
ATOM 1627 C CA . GLU A 1 208 ? 15.710 11.230 -31.660 1.00 98.56 208 GLU A CA 1
ATOM 1628 C C . GLU A 1 208 ? 16.980 10.612 -32.273 1.00 98.56 208 GLU A C 1
ATOM 1630 O O . GLU A 1 208 ? 17.399 10.974 -33.381 1.00 98.56 208 GLU A O 1
ATOM 1635 N N . ALA A 1 209 ? 17.567 9.614 -31.608 1.00 98.44 209 ALA A N 1
ATOM 1636 C CA . ALA A 1 209 ? 18.690 8.853 -32.147 1.00 98.44 209 ALA A CA 1
ATOM 1637 C C . ALA A 1 209 ? 18.302 8.120 -33.442 1.00 98.44 209 ALA A C 1
ATOM 1639 O O . ALA A 1 209 ? 19.085 8.074 -34.392 1.00 98.44 209 ALA A O 1
ATOM 1640 N N . GLY A 1 210 ? 17.078 7.586 -33.513 1.00 98.62 210 GLY A N 1
ATOM 1641 C CA . GLY A 1 210 ? 16.514 6.975 -34.714 1.00 98.62 210 GLY A CA 1
ATOM 1642 C C . GLY A 1 210 ? 16.459 7.949 -35.890 1.00 98.62 210 GLY A C 1
ATOM 1643 O O . GLY A 1 210 ? 16.957 7.623 -36.970 1.00 98.62 210 GLY A O 1
ATOM 1644 N N . LEU A 1 211 ? 15.937 9.159 -35.671 1.00 98.56 211 LEU A N 1
ATOM 1645 C CA . LEU A 1 211 ? 15.910 10.226 -36.677 1.00 98.56 211 LEU A CA 1
ATOM 1646 C C . LEU A 1 211 ? 17.326 10.585 -37.144 1.00 98.56 211 LEU A C 1
ATOM 1648 O O . LEU A 1 211 ? 17.597 10.611 -38.348 1.00 98.56 211 LEU A O 1
ATOM 1652 N N . THR A 1 212 ? 18.257 10.755 -36.206 1.00 98.50 212 THR A N 1
ATOM 1653 C CA . THR A 1 212 ? 19.664 11.059 -36.509 1.00 98.50 212 THR A CA 1
ATOM 1654 C C . THR A 1 212 ? 20.312 9.963 -37.360 1.00 98.50 212 THR A C 1
ATOM 1656 O O . THR A 1 212 ? 20.970 10.256 -38.358 1.00 98.50 212 THR A O 1
ATOM 1659 N N . ILE A 1 213 ? 20.086 8.686 -37.030 1.00 98.50 213 ILE A N 1
ATOM 1660 C CA . ILE A 1 213 ? 20.594 7.551 -37.815 1.00 98.50 213 ILE A CA 1
ATOM 1661 C C . ILE A 1 213 ? 20.014 7.565 -39.231 1.00 98.50 213 ILE A C 1
ATOM 1663 O O . ILE A 1 213 ? 20.747 7.320 -40.192 1.00 98.50 213 ILE A O 1
ATOM 1667 N N . THR A 1 214 ? 18.713 7.828 -39.386 1.00 98.56 214 THR A N 1
ATOM 1668 C CA . THR A 1 214 ? 18.091 7.880 -40.718 1.00 98.56 214 THR A CA 1
ATOM 1669 C C . THR A 1 214 ? 18.656 9.010 -41.572 1.00 98.56 214 THR A C 1
ATOM 1671 O O . THR A 1 214 ? 18.950 8.787 -42.747 1.00 98.56 214 THR A O 1
ATOM 1674 N N . GLU A 1 215 ? 18.899 10.179 -40.980 1.00 98.56 215 GLU A N 1
ATOM 1675 C CA . GLU A 1 215 ? 19.483 11.320 -41.682 1.00 98.56 215 GLU A CA 1
ATOM 1676 C C . GLU A 1 215 ? 20.941 11.055 -42.080 1.00 98.56 215 GLU A C 1
ATOM 1678 O O . GLU A 1 215 ? 21.311 11.264 -43.233 1.00 98.56 215 GLU A O 1
ATOM 1683 N N . LEU A 1 216 ? 21.762 10.498 -41.183 1.00 98.31 216 LEU A N 1
ATOM 1684 C CA . LEU A 1 216 ? 23.145 10.130 -41.510 1.00 98.31 216 LEU A CA 1
ATOM 1685 C C . LEU A 1 216 ? 23.217 9.065 -42.612 1.00 98.31 216 LEU A C 1
ATOM 1687 O O . LEU A 1 216 ? 24.063 9.152 -43.501 1.00 98.31 216 LEU A O 1
ATOM 1691 N N . ARG A 1 217 ? 22.310 8.079 -42.606 1.00 98.44 217 ARG A N 1
ATOM 1692 C CA . ARG A 1 217 ? 22.203 7.089 -43.693 1.00 98.44 217 ARG A CA 1
ATOM 1693 C C . ARG A 1 217 ? 21.840 7.744 -45.023 1.00 98.44 217 ARG A C 1
ATOM 1695 O O . ARG A 1 217 ? 22.413 7.378 -46.046 1.00 98.44 217 ARG A O 1
ATOM 1702 N N . ARG A 1 218 ? 20.920 8.714 -45.014 1.00 98.56 218 ARG A N 1
ATOM 1703 C CA . ARG A 1 218 ? 20.552 9.492 -46.204 1.00 98.56 218 ARG A CA 1
ATOM 1704 C C . ARG A 1 218 ? 21.760 10.260 -46.743 1.00 98.56 218 ARG A C 1
ATOM 1706 O O . ARG A 1 218 ? 22.088 10.121 -47.915 1.00 98.56 218 ARG A O 1
ATOM 1713 N N . GLN A 1 219 ? 22.470 10.987 -45.880 1.00 98.38 219 GLN A N 1
ATOM 1714 C CA . GLN A 1 219 ? 23.674 11.736 -46.253 1.00 98.38 219 GLN A CA 1
ATOM 1715 C C . GLN A 1 219 ? 24.780 10.833 -46.812 1.00 98.38 219 GLN A C 1
ATOM 1717 O O . GLN A 1 219 ? 25.430 11.202 -47.791 1.00 98.38 219 GLN A O 1
ATOM 1722 N N . LEU A 1 220 ? 24.978 9.648 -46.223 1.00 98.38 220 LEU A N 1
ATOM 1723 C CA . LEU A 1 220 ? 25.943 8.663 -46.708 1.00 98.38 220 LEU A CA 1
ATOM 1724 C C . LEU A 1 220 ? 25.574 8.158 -48.107 1.00 98.38 220 LEU A C 1
ATOM 1726 O O . LEU A 1 220 ? 26.430 8.142 -48.986 1.00 98.38 220 LEU A O 1
ATOM 1730 N N . ASN A 1 221 ? 24.309 7.797 -48.332 1.00 98.44 221 ASN A N 1
ATOM 1731 C CA . ASN A 1 221 ? 23.834 7.355 -49.645 1.00 98.44 221 ASN A CA 1
ATOM 1732 C C . ASN A 1 221 ? 23.969 8.460 -50.704 1.00 98.44 221 ASN A C 1
ATOM 1734 O O . ASN A 1 221 ? 24.454 8.197 -51.803 1.00 98.44 221 ASN A O 1
ATOM 1738 N N . ASP A 1 222 ? 23.627 9.705 -50.365 1.00 98.31 222 ASP A N 1
ATOM 1739 C CA . ASP A 1 222 ? 23.798 10.854 -51.262 1.00 98.31 222 ASP A CA 1
ATOM 1740 C C . ASP A 1 222 ? 25.279 11.111 -51.589 1.00 98.31 222 ASP A C 1
ATOM 1742 O O . ASP A 1 222 ? 25.616 11.552 -52.690 1.00 98.31 222 ASP A O 1
ATOM 1746 N N . ALA A 1 223 ? 26.180 10.898 -50.625 1.00 98.31 223 ALA A N 1
ATOM 1747 C CA . ALA A 1 223 ? 27.619 11.033 -50.827 1.00 98.31 223 ALA A CA 1
ATOM 1748 C C . ALA A 1 223 ? 28.180 9.902 -51.702 1.00 98.31 223 ALA A C 1
ATOM 1750 O O . ALA A 1 223 ? 28.959 10.185 -52.611 1.00 98.31 223 ALA A O 1
ATOM 1751 N N . LEU A 1 224 ? 27.746 8.657 -51.478 1.00 98.00 224 LEU A N 1
ATOM 1752 C CA . LEU A 1 224 ? 28.106 7.504 -52.308 1.00 98.00 224 LEU A CA 1
ATOM 1753 C C . LEU A 1 224 ? 27.633 7.692 -53.751 1.00 98.00 224 LEU A C 1
ATOM 1755 O O . LEU A 1 224 ? 28.443 7.589 -54.665 1.00 98.00 224 LEU A O 1
ATOM 1759 N N . SER A 1 225 ? 26.372 8.082 -53.964 1.00 98.19 225 SER A N 1
ATOM 1760 C CA . SER A 1 225 ? 25.843 8.356 -55.307 1.00 98.19 225 SER A CA 1
ATOM 1761 C C . SER A 1 225 ? 26.629 9.461 -56.020 1.00 98.19 225 SER A C 1
ATOM 1763 O O . SER A 1 225 ? 26.953 9.324 -57.198 1.00 98.19 225 SER A O 1
ATOM 1765 N N . ARG A 1 226 ? 26.993 10.542 -55.316 1.00 97.50 226 ARG A N 1
ATOM 1766 C CA . ARG A 1 226 ? 27.833 11.610 -55.886 1.00 97.50 226 ARG A CA 1
ATOM 1767 C C . ARG A 1 226 ? 29.245 11.133 -56.225 1.00 97.50 226 ARG A C 1
ATOM 1769 O O . ARG A 1 226 ? 29.791 11.569 -57.238 1.00 97.50 226 ARG A O 1
ATOM 1776 N N . ALA A 1 227 ? 29.834 10.277 -55.391 1.00 97.62 227 ALA A N 1
ATOM 1777 C CA . ALA A 1 227 ? 31.151 9.699 -55.637 1.00 97.62 227 ALA A CA 1
ATOM 1778 C C . ALA A 1 227 ? 31.132 8.768 -56.860 1.00 97.62 227 ALA A C 1
ATOM 1780 O O . ALA A 1 227 ? 31.977 8.919 -57.739 1.00 97.62 227 ALA A O 1
ATOM 1781 N N . GLU A 1 228 ? 30.129 7.894 -56.971 1.00 97.56 228 GLU A N 1
ATOM 1782 C CA . GLU A 1 228 ? 29.931 7.021 -58.134 1.00 97.56 228 GLU A CA 1
ATOM 1783 C C . GLU A 1 228 ? 29.725 7.819 -59.429 1.00 97.56 228 GLU A C 1
ATOM 1785 O O . GLU A 1 228 ? 30.292 7.484 -60.468 1.00 97.56 228 GLU A O 1
ATOM 1790 N N . ASP A 1 229 ? 28.937 8.897 -59.389 1.00 97.25 229 ASP A N 1
ATOM 1791 C CA . ASP A 1 229 ? 28.725 9.761 -60.554 1.00 97.25 229 ASP A CA 1
ATOM 1792 C C . ASP A 1 229 ? 30.006 10.493 -60.972 1.00 97.25 229 ASP A C 1
ATOM 1794 O O . ASP A 1 229 ? 30.289 10.626 -62.166 1.00 97.25 229 ASP A O 1
ATOM 1798 N N . ALA A 1 230 ? 30.798 10.971 -60.008 1.00 96.88 230 ALA A N 1
ATOM 1799 C CA . ALA A 1 230 ? 32.108 11.556 -60.278 1.00 96.88 230 ALA A CA 1
ATOM 1800 C C . ALA A 1 230 ? 33.070 10.526 -60.888 1.00 96.88 230 ALA A C 1
ATOM 1802 O O . ALA A 1 230 ? 33.718 10.830 -61.890 1.00 96.88 230 ALA A O 1
ATOM 1803 N N . GLU A 1 231 ? 33.122 9.308 -60.346 1.00 96.44 231 GLU A N 1
ATOM 1804 C CA . GLU A 1 231 ? 33.955 8.226 -60.871 1.00 96.44 231 GLU A CA 1
ATOM 1805 C C . GLU A 1 231 ? 33.565 7.867 -62.310 1.00 96.44 231 GLU A C 1
ATOM 1807 O O . GLU A 1 231 ? 34.424 7.849 -63.193 1.00 96.44 231 GLU A O 1
ATOM 1812 N N . LYS A 1 232 ? 32.266 7.692 -62.591 1.00 97.00 232 LYS A N 1
ATOM 1813 C CA . LYS A 1 232 ? 31.759 7.430 -63.949 1.00 97.00 232 LYS A CA 1
ATOM 1814 C C . LYS A 1 232 ? 32.134 8.543 -64.926 1.00 97.00 232 LYS A C 1
ATOM 1816 O O . LYS A 1 232 ? 32.518 8.250 -66.056 1.00 97.00 232 LYS A O 1
ATOM 1821 N N . ARG A 1 233 ? 32.055 9.817 -64.515 1.00 96.00 233 ARG A N 1
ATOM 1822 C CA . ARG A 1 233 ? 32.467 10.956 -65.361 1.00 96.00 233 ARG A CA 1
ATOM 1823 C C . ARG A 1 233 ? 33.965 10.943 -65.650 1.00 96.00 233 ARG A C 1
ATOM 1825 O O . ARG A 1 233 ? 34.350 11.169 -66.793 1.00 96.00 233 ARG A O 1
ATOM 1832 N N . VAL A 1 234 ? 34.798 10.667 -64.646 1.00 95.69 234 VAL A N 1
ATOM 1833 C CA . VAL A 1 234 ? 36.256 10.573 -64.819 1.00 95.69 234 VAL A CA 1
ATOM 1834 C C . VAL A 1 234 ? 36.614 9.408 -65.741 1.00 95.69 234 VAL A C 1
ATOM 1836 O O . VAL A 1 234 ? 37.376 9.604 -66.684 1.00 95.69 234 VAL A O 1
ATOM 1839 N N . GLN A 1 235 ? 36.022 8.228 -65.536 1.00 95.25 235 GLN A N 1
ATOM 1840 C CA . GLN A 1 235 ? 36.233 7.060 -66.395 1.00 95.25 235 GLN A CA 1
ATOM 1841 C C . GLN A 1 235 ? 35.778 7.321 -67.839 1.00 95.25 235 GLN A C 1
ATOM 1843 O O . GLN A 1 235 ? 36.510 7.014 -68.778 1.00 95.25 235 GLN A O 1
ATOM 1848 N N . ALA A 1 236 ? 34.603 7.931 -68.034 1.00 94.88 236 ALA A N 1
ATOM 1849 C CA . ALA A 1 236 ? 34.106 8.286 -69.361 1.00 94.88 236 ALA A CA 1
ATOM 1850 C C . ALA A 1 236 ? 35.021 9.302 -70.066 1.00 94.88 236 ALA A C 1
ATOM 1852 O O . ALA A 1 236 ? 35.339 9.120 -71.241 1.00 94.88 236 ALA A O 1
ATOM 1853 N N . GLY A 1 237 ? 35.485 10.329 -69.345 1.00 94.12 237 GLY A N 1
ATOM 1854 C CA . GLY A 1 237 ? 36.426 11.320 -69.867 1.00 94.12 237 GLY A CA 1
ATOM 1855 C C . GLY A 1 237 ? 37.781 10.712 -70.235 1.00 94.12 237 GLY A C 1
ATOM 1856 O O . GLY A 1 237 ? 38.292 10.973 -71.323 1.00 94.12 237 GLY A O 1
ATOM 1857 N N . ALA A 1 238 ? 38.339 9.849 -69.380 1.00 93.62 238 ALA A N 1
ATOM 1858 C CA . ALA A 1 238 ? 39.583 9.132 -69.660 1.00 93.62 238 ALA A CA 1
ATOM 1859 C C . ALA A 1 238 ? 39.455 8.242 -70.907 1.00 93.62 238 ALA A C 1
ATOM 1861 O O . ALA A 1 238 ? 40.296 8.304 -71.802 1.00 93.62 238 ALA A O 1
ATOM 1862 N N . LEU A 1 239 ? 38.357 7.492 -71.019 1.00 93.75 239 LEU A N 1
ATOM 1863 C CA . LEU A 1 239 ? 38.079 6.626 -72.163 1.00 93.75 239 LEU A CA 1
ATOM 1864 C C . LEU A 1 239 ? 37.878 7.419 -73.466 1.00 93.75 239 LEU A C 1
ATOM 1866 O O . LEU A 1 239 ? 38.258 6.956 -74.541 1.00 93.75 239 LEU A O 1
ATOM 1870 N N . GLU A 1 240 ? 37.297 8.619 -73.403 1.00 94.69 240 GLU A N 1
ATOM 1871 C CA . GLU A 1 240 ? 37.197 9.507 -74.564 1.00 94.69 240 GLU A CA 1
ATOM 1872 C C . GLU A 1 240 ? 38.571 10.045 -74.996 1.00 94.69 240 GLU A C 1
ATOM 1874 O O . GLU A 1 240 ? 38.879 10.042 -76.190 1.00 94.69 240 GLU A O 1
ATOM 1879 N N . ILE A 1 241 ? 39.419 10.451 -74.045 1.00 94.06 241 ILE A N 1
ATOM 1880 C CA . ILE A 1 241 ? 40.797 10.883 -74.321 1.00 94.06 241 ILE A CA 1
ATOM 1881 C C . ILE A 1 241 ? 41.589 9.742 -74.968 1.00 94.06 241 ILE A C 1
ATOM 1883 O O . ILE A 1 241 ? 42.194 9.945 -76.019 1.00 94.06 241 ILE A O 1
ATOM 1887 N N . GLU A 1 242 ? 41.532 8.531 -74.410 1.00 92.38 242 GLU A N 1
ATOM 1888 C CA . GLU A 1 242 ? 42.194 7.354 -74.985 1.00 92.38 242 GLU A CA 1
ATOM 1889 C C . GLU A 1 242 ? 41.698 7.042 -76.400 1.00 92.38 242 GLU A C 1
ATOM 1891 O O . GLU A 1 242 ? 42.501 6.748 -77.290 1.00 92.38 242 GLU A O 1
ATOM 1896 N N . LYS A 1 243 ? 40.387 7.156 -76.654 1.00 94.94 243 LYS A N 1
ATOM 1897 C CA . LYS A 1 243 ? 39.818 7.004 -78.002 1.00 94.94 243 LYS A CA 1
ATOM 1898 C C . LYS A 1 243 ? 40.356 8.049 -78.974 1.00 94.94 243 LYS A C 1
ATOM 1900 O O . LYS A 1 243 ? 40.697 7.684 -80.097 1.00 94.94 243 LYS A O 1
ATOM 1905 N N . ARG A 1 244 ? 40.450 9.320 -78.562 1.00 94.62 244 ARG A N 1
ATOM 1906 C CA . ARG A 1 244 ? 41.008 10.403 -79.392 1.00 94.62 244 ARG A CA 1
ATOM 1907 C C . ARG A 1 244 ? 42.484 10.168 -79.699 1.00 94.62 244 ARG A C 1
ATOM 1909 O O . ARG A 1 244 ? 42.869 10.252 -80.860 1.00 94.62 244 ARG A O 1
ATOM 1916 N N . VAL A 1 245 ? 43.286 9.799 -78.699 1.00 95.19 245 VAL A N 1
ATOM 1917 C CA . VAL A 1 245 ? 44.706 9.452 -78.887 1.00 95.19 245 VAL A CA 1
ATOM 1918 C C . VAL A 1 245 ? 44.844 8.253 -79.824 1.00 95.19 245 VAL A C 1
ATOM 1920 O O . VAL A 1 245 ? 45.628 8.293 -80.765 1.00 95.19 245 VAL A O 1
ATOM 1923 N N . THR A 1 246 ? 44.033 7.212 -79.636 1.00 94.62 246 THR A N 1
ATOM 1924 C CA . THR A 1 246 ? 44.038 6.030 -80.508 1.00 94.62 246 THR A CA 1
ATOM 1925 C C . THR A 1 246 ? 43.643 6.381 -81.944 1.00 94.62 246 THR A C 1
ATOM 1927 O O . THR A 1 246 ? 44.208 5.823 -82.881 1.00 94.62 246 THR A O 1
ATOM 1930 N N . ALA A 1 247 ? 42.676 7.282 -82.142 1.00 94.69 247 ALA A N 1
ATOM 1931 C CA . ALA A 1 247 ? 42.284 7.756 -83.467 1.00 94.69 247 ALA A CA 1
ATOM 1932 C C . ALA A 1 247 ? 43.407 8.565 -84.135 1.00 94.69 247 ALA A C 1
ATOM 1934 O O . ALA A 1 247 ? 43.759 8.256 -85.269 1.00 94.69 247 ALA A O 1
ATOM 1935 N N . SER A 1 248 ? 44.021 9.506 -83.409 1.00 94.75 248 SER A N 1
ATOM 1936 C CA . SER A 1 248 ? 45.177 10.283 -83.881 1.00 94.75 248 SER A CA 1
ATOM 1937 C C . SER A 1 248 ? 46.337 9.372 -84.281 1.00 94.75 248 SER A C 1
ATOM 1939 O O . SER A 1 248 ? 46.852 9.477 -85.384 1.00 94.75 248 SER A O 1
ATOM 1941 N N . LEU A 1 249 ? 46.695 8.399 -83.434 1.00 94.81 249 LEU A N 1
ATOM 1942 C CA . LEU A 1 249 ? 47.764 7.446 -83.741 1.00 94.81 249 LEU A CA 1
ATOM 1943 C C . LEU A 1 249 ? 47.434 6.565 -84.955 1.00 94.81 249 LEU A C 1
ATOM 1945 O O . LEU A 1 249 ? 48.334 6.178 -85.695 1.00 94.81 249 LEU A O 1
ATOM 1949 N N . LYS A 1 250 ? 46.159 6.219 -85.180 1.00 95.31 250 LYS A N 1
ATOM 1950 C CA . LYS A 1 250 ? 45.739 5.488 -86.388 1.00 95.31 250 LYS A CA 1
ATOM 1951 C C . LYS A 1 250 ? 45.902 6.337 -87.647 1.00 95.31 250 LYS A C 1
ATOM 1953 O O . LYS A 1 250 ? 46.380 5.802 -88.645 1.00 95.31 250 LYS A O 1
ATOM 1958 N N . GLU A 1 251 ? 45.529 7.612 -87.585 1.00 94.75 251 GLU A N 1
ATOM 1959 C CA . GLU A 1 251 ? 45.734 8.576 -88.670 1.00 94.75 251 GLU A CA 1
ATOM 1960 C C . GLU A 1 251 ? 47.229 8.749 -88.963 1.00 94.75 251 GLU A C 1
ATOM 1962 O O . GLU A 1 251 ? 47.642 8.603 -90.110 1.00 94.75 251 GLU A O 1
ATOM 1967 N N . ASP A 1 252 ? 48.065 8.916 -87.934 1.00 94.19 252 ASP A N 1
ATOM 1968 C CA . ASP A 1 252 ? 49.523 8.990 -88.078 1.00 94.19 252 ASP A CA 1
ATOM 1969 C C . ASP A 1 252 ? 50.100 7.720 -88.724 1.00 94.19 252 ASP A C 1
ATOM 1971 O O . ASP A 1 252 ? 50.933 7.796 -89.627 1.00 94.19 252 ASP A O 1
ATOM 1975 N N . ILE A 1 253 ? 49.635 6.532 -88.318 1.00 94.69 253 ILE A N 1
ATOM 1976 C CA . ILE A 1 253 ? 50.047 5.258 -88.931 1.00 94.69 253 ILE A CA 1
ATOM 1977 C C . ILE A 1 253 ? 49.641 5.194 -90.409 1.00 94.69 253 ILE A C 1
ATOM 1979 O O . ILE A 1 253 ? 50.398 4.672 -91.232 1.00 94.69 253 ILE A O 1
ATOM 1983 N N . GLU A 1 254 ? 48.448 5.668 -90.763 1.00 95.12 254 GLU A N 1
ATOM 1984 C CA . GLU A 1 254 ? 47.984 5.707 -92.149 1.00 95.12 254 GLU A CA 1
ATOM 1985 C C . GLU A 1 254 ? 48.790 6.708 -92.982 1.00 95.12 254 GLU A C 1
ATOM 1987 O O . GLU A 1 254 ? 49.275 6.342 -94.055 1.00 95.12 254 GLU A O 1
ATOM 1992 N N . ASN A 1 255 ? 49.039 7.901 -92.444 1.00 94.88 255 ASN A N 1
ATOM 1993 C CA . ASN A 1 255 ? 49.893 8.920 -93.045 1.00 94.88 255 ASN A CA 1
ATOM 1994 C C . ASN A 1 255 ? 51.298 8.367 -93.310 1.00 94.88 255 ASN A C 1
ATOM 1996 O O . ASN A 1 255 ? 51.757 8.383 -94.451 1.00 94.88 255 ASN A O 1
ATOM 2000 N N . VAL A 1 256 ? 51.937 7.749 -92.312 1.00 94.69 256 VAL A N 1
ATOM 2001 C CA . VAL A 1 256 ? 53.258 7.115 -92.466 1.00 94.69 256 VAL A CA 1
ATOM 2002 C C . VAL A 1 256 ? 53.226 5.981 -93.497 1.00 94.69 256 VAL A C 1
ATOM 2004 O O . VAL A 1 256 ? 54.180 5.798 -94.255 1.00 94.69 256 VAL A O 1
ATOM 2007 N N . ARG A 1 257 ? 52.138 5.205 -93.589 1.00 94.50 257 ARG A N 1
ATOM 2008 C CA . ARG A 1 257 ? 51.988 4.177 -94.637 1.00 94.50 257 ARG A CA 1
ATOM 2009 C C . ARG A 1 257 ? 51.874 4.786 -96.032 1.00 94.50 257 ARG A C 1
ATOM 2011 O O . ARG A 1 257 ? 52.432 4.212 -96.968 1.00 94.50 257 ARG A O 1
ATOM 2018 N N . ILE A 1 258 ? 51.157 5.897 -96.186 1.00 94.12 258 ILE A N 1
ATOM 2019 C CA . ILE A 1 258 ? 51.051 6.628 -97.454 1.00 94.12 258 ILE A CA 1
ATOM 2020 C C . ILE A 1 258 ? 52.415 7.208 -97.828 1.00 94.12 258 ILE A C 1
ATOM 2022 O O . ILE A 1 258 ? 52.873 6.986 -98.946 1.00 94.12 258 ILE A O 1
ATOM 2026 N N . GLU A 1 259 ? 53.101 7.871 -96.898 1.00 92.88 259 GLU A N 1
ATOM 2027 C CA . GLU A 1 259 ? 54.451 8.404 -97.103 1.00 92.88 259 GLU A CA 1
ATOM 2028 C C . GLU A 1 259 ? 55.437 7.307 -97.495 1.00 92.88 259 GLU A C 1
ATOM 2030 O O . GLU A 1 259 ? 56.178 7.463 -98.466 1.00 92.88 259 GLU A O 1
ATOM 2035 N N . LYS A 1 260 ? 55.392 6.160 -96.808 1.00 94.75 260 LYS A N 1
ATOM 2036 C CA . LYS A 1 260 ? 56.185 4.981 -97.160 1.00 94.75 260 LYS A CA 1
ATOM 2037 C C . LYS A 1 260 ? 55.884 4.512 -98.585 1.00 94.75 260 LYS A C 1
ATOM 2039 O O . LYS A 1 260 ? 56.823 4.300 -99.343 1.00 94.75 260 LYS A O 1
ATOM 2044 N N . LYS A 1 261 ? 54.610 4.378 -98.976 1.00 94.38 261 LYS A N 1
ATOM 2045 C CA . LYS A 1 261 ? 54.231 3.994 -100.350 1.00 94.38 261 LYS A CA 1
ATOM 2046 C C . LYS A 1 261 ? 54.716 5.009 -101.384 1.00 94.38 261 LYS A C 1
ATOM 2048 O O . LYS A 1 261 ? 55.270 4.614 -102.400 1.00 94.38 261 LYS A O 1
ATOM 2053 N N . LEU A 1 262 ? 54.563 6.306 -101.121 1.00 92.75 262 LEU A N 1
ATOM 2054 C CA . LEU A 1 262 ? 55.048 7.366 -102.007 1.00 92.75 262 LEU A CA 1
ATOM 2055 C C . LEU A 1 262 ? 56.575 7.341 -102.138 1.00 92.75 262 LEU A C 1
ATOM 2057 O O . LEU A 1 262 ? 57.088 7.541 -103.237 1.00 92.75 262 LEU A O 1
ATOM 2061 N N . ALA A 1 263 ? 57.299 7.093 -101.045 1.00 93.62 263 ALA A N 1
ATOM 2062 C CA . ALA A 1 263 ? 58.749 6.935 -101.053 1.00 93.62 263 ALA A CA 1
ATOM 2063 C C . ALA A 1 263 ? 59.183 5.668 -101.809 1.00 93.62 263 ALA A C 1
ATOM 2065 O O . ALA A 1 263 ? 60.117 5.733 -102.603 1.00 93.62 263 ALA A O 1
ATOM 2066 N N . GLU A 1 264 ? 58.482 4.544 -101.630 1.00 92.50 264 GLU A N 1
ATOM 2067 C CA . GLU A 1 264 ? 58.699 3.313 -102.399 1.00 92.50 264 GLU A CA 1
ATOM 2068 C C . GLU A 1 264 ? 58.428 3.521 -103.896 1.00 92.50 264 GLU A C 1
ATOM 2070 O O . GLU A 1 264 ? 59.218 3.077 -104.725 1.00 92.50 264 GLU A O 1
ATOM 2075 N N . ASP A 1 265 ? 57.350 4.217 -104.262 1.00 92.44 265 ASP A N 1
ATOM 2076 C CA . ASP A 1 265 ? 57.009 4.514 -105.657 1.00 92.44 265 ASP A CA 1
ATOM 2077 C C . ASP A 1 265 ? 57.993 5.499 -106.298 1.00 92.44 265 ASP A C 1
ATOM 2079 O O . ASP A 1 265 ? 58.337 5.334 -107.468 1.00 92.44 265 ASP A O 1
ATOM 2083 N N . ARG A 1 266 ? 58.481 6.498 -105.545 1.00 92.25 266 ARG A N 1
ATOM 2084 C CA . ARG A 1 266 ? 59.597 7.360 -105.974 1.00 92.25 266 ARG A CA 1
ATOM 2085 C C . ARG A 1 266 ? 60.856 6.527 -106.195 1.00 92.25 266 ARG A C 1
ATOM 2087 O O . ARG A 1 266 ? 61.368 6.521 -107.302 1.00 92.25 266 ARG A O 1
ATOM 2094 N N . GLY A 1 267 ? 61.264 5.726 -105.210 1.00 91.38 267 GLY A N 1
ATOM 2095 C CA . GLY A 1 267 ? 62.435 4.857 -105.330 1.00 91.38 267 GLY A CA 1
ATOM 2096 C C . GLY A 1 267 ? 62.339 3.863 -106.494 1.00 91.38 267 GLY A C 1
ATOM 2097 O O . GLY A 1 267 ? 63.336 3.609 -107.164 1.00 91.38 267 GLY A O 1
ATOM 2098 N N . LYS A 1 268 ? 61.145 3.330 -106.794 1.00 93.19 268 LYS A N 1
ATOM 2099 C CA . LYS A 1 268 ? 60.898 2.492 -107.982 1.00 93.19 268 LYS A CA 1
ATOM 2100 C C . LYS A 1 268 ? 61.020 3.274 -109.288 1.00 93.19 268 LYS A C 1
ATOM 2102 O O . LYS A 1 268 ? 61.589 2.735 -110.233 1.00 93.19 268 LYS A O 1
ATOM 2107 N N . ARG A 1 269 ? 60.480 4.498 -109.357 1.00 91.19 269 ARG A N 1
ATOM 2108 C CA . ARG A 1 269 ? 60.622 5.376 -110.530 1.00 91.19 269 ARG A CA 1
ATOM 2109 C C . ARG A 1 269 ? 62.081 5.737 -110.769 1.00 91.19 269 ARG A C 1
ATOM 2111 O O . ARG A 1 269 ? 62.551 5.519 -111.875 1.00 91.19 269 ARG A O 1
ATOM 2118 N N . ASP A 1 270 ? 62.797 6.157 -109.734 1.00 90.50 270 ASP A N 1
ATOM 2119 C CA . ASP A 1 270 ? 64.216 6.509 -109.823 1.00 90.50 270 ASP A CA 1
ATOM 2120 C C . ASP A 1 270 ? 65.058 5.292 -110.253 1.00 90.50 270 ASP A C 1
ATOM 2122 O O . ASP A 1 270 ? 65.940 5.401 -111.101 1.00 90.50 270 ASP A O 1
ATOM 2126 N N . LEU A 1 271 ? 64.750 4.092 -109.735 1.00 89.75 271 LEU A N 1
ATOM 2127 C CA . LEU A 1 271 ? 65.375 2.840 -110.185 1.00 89.75 271 LEU A CA 1
ATOM 2128 C C . LEU A 1 271 ? 65.072 2.517 -111.651 1.00 89.75 271 LEU A C 1
ATOM 2130 O O . LEU A 1 271 ? 65.939 1.993 -112.349 1.00 89.75 271 LEU A O 1
ATOM 2134 N N . GLN A 1 272 ? 63.840 2.752 -112.100 1.00 91.50 272 GLN A N 1
ATOM 2135 C CA . GLN A 1 272 ? 63.431 2.512 -113.480 1.00 91.50 272 GLN A CA 1
ATOM 2136 C C . GLN A 1 272 ? 64.110 3.502 -114.432 1.00 91.50 272 GLN A C 1
ATOM 2138 O O . GLN A 1 272 ? 64.666 3.076 -115.438 1.00 91.50 272 GLN A O 1
ATOM 2143 N N . GLU A 1 273 ? 64.139 4.787 -114.083 1.00 90.44 273 GLU A N 1
ATOM 2144 C CA . GLU A 1 273 ? 64.837 5.836 -114.829 1.00 90.44 273 GLU A CA 1
ATOM 2145 C C . GLU A 1 273 ? 66.338 5.539 -114.916 1.00 90.44 273 GLU A C 1
ATOM 2147 O O . GLU A 1 273 ? 66.897 5.508 -116.010 1.00 90.44 273 GLU A O 1
ATOM 2152 N N . ALA A 1 274 ? 66.978 5.174 -113.799 1.00 89.81 274 ALA A N 1
ATOM 2153 C CA . ALA A 1 274 ? 68.381 4.766 -113.791 1.00 89.81 274 ALA A CA 1
ATOM 2154 C C . ALA A 1 274 ? 68.645 3.525 -114.666 1.00 89.81 274 ALA A C 1
ATOM 2156 O O . ALA A 1 274 ? 69.681 3.445 -115.326 1.00 89.81 274 ALA A O 1
ATOM 2157 N N . LYS A 1 275 ? 67.720 2.553 -114.703 1.00 89.69 275 LYS A N 1
ATOM 2158 C CA . LYS A 1 275 ? 67.811 1.389 -115.603 1.00 89.69 275 LYS A CA 1
ATOM 2159 C C . LYS A 1 275 ? 67.661 1.779 -117.069 1.00 89.69 275 LYS A C 1
ATOM 2161 O O . LYS A 1 275 ? 68.399 1.255 -117.899 1.00 89.69 275 LYS A O 1
ATOM 2166 N N . GLU A 1 276 ? 66.717 2.656 -117.395 1.00 90.75 276 GLU A N 1
ATOM 2167 C CA . GLU A 1 276 ? 66.504 3.147 -118.758 1.00 90.75 276 GLU A CA 1
ATOM 2168 C C . GLU A 1 276 ? 67.699 3.963 -119.248 1.00 90.75 276 GLU A C 1
ATOM 2170 O O . GLU A 1 276 ? 68.164 3.748 -120.365 1.00 90.75 276 GLU A O 1
ATOM 2175 N N . ASP A 1 277 ? 68.259 4.834 -118.413 1.00 89.31 277 ASP A N 1
ATOM 2176 C CA . ASP A 1 277 ? 69.465 5.586 -118.746 1.00 89.31 277 ASP A CA 1
ATOM 2177 C C . ASP A 1 277 ? 70.693 4.681 -118.866 1.00 89.31 277 ASP A C 1
ATOM 2179 O O . ASP A 1 277 ? 71.468 4.835 -119.813 1.00 89.31 277 ASP A O 1
ATOM 2183 N N . ALA A 1 278 ? 70.847 3.681 -117.992 1.00 87.88 278 ALA A N 1
ATOM 2184 C CA . ALA A 1 278 ? 71.881 2.660 -118.145 1.00 87.88 278 ALA A CA 1
ATOM 2185 C C . ALA A 1 278 ? 71.709 1.868 -119.454 1.00 87.88 278 ALA A C 1
ATOM 2187 O O . ALA A 1 278 ? 72.691 1.619 -120.152 1.00 87.88 278 ALA A O 1
ATOM 2188 N N . ALA A 1 279 ? 70.475 1.521 -119.834 1.00 87.31 279 ALA A N 1
ATOM 2189 C CA . ALA A 1 279 ? 70.179 0.854 -121.101 1.00 87.31 279 ALA A CA 1
ATOM 2190 C C . ALA A 1 279 ? 70.485 1.757 -122.307 1.00 87.31 279 ALA A C 1
ATOM 2192 O O . ALA A 1 279 ? 71.140 1.309 -123.244 1.00 87.31 279 ALA A O 1
ATOM 2193 N N . ARG A 1 280 ? 70.109 3.043 -122.270 1.00 87.56 280 ARG A N 1
ATOM 2194 C CA . ARG A 1 280 ? 70.463 4.029 -123.308 1.00 87.56 280 ARG A CA 1
ATOM 2195 C C . ARG A 1 280 ? 71.971 4.202 -123.430 1.00 87.56 280 ARG A C 1
ATOM 2197 O O . ARG A 1 280 ? 72.484 4.294 -124.541 1.00 87.56 280 ARG A O 1
ATOM 2204 N N . GLN A 1 281 ? 72.695 4.252 -122.312 1.00 86.56 281 GLN A N 1
ATOM 2205 C CA . GLN A 1 281 ? 74.158 4.299 -122.318 1.00 86.56 281 GLN A CA 1
ATOM 2206 C C . GLN A 1 281 ? 74.754 3.011 -122.890 1.00 86.56 281 GLN A C 1
ATOM 2208 O O . GLN A 1 281 ? 75.686 3.088 -123.683 1.00 86.56 281 GLN A O 1
ATOM 2213 N N . GLN A 1 282 ? 74.195 1.845 -122.559 1.00 86.31 282 GLN A N 1
ATOM 2214 C CA . GLN A 1 282 ? 74.616 0.567 -123.127 1.00 86.31 282 GLN A CA 1
ATOM 2215 C C .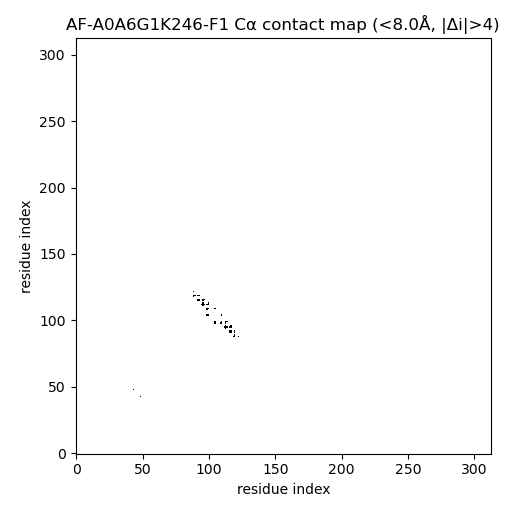 GLN A 1 282 ? 74.346 0.495 -124.637 1.00 86.31 282 GLN A C 1
ATOM 2217 O O . GLN A 1 282 ? 75.191 0.005 -125.381 1.00 86.31 282 GLN A O 1
ATOM 2222 N N . GLU A 1 283 ? 73.198 0.980 -125.114 1.00 84.88 283 GLU A N 1
ATOM 2223 C CA . GLU A 1 283 ? 72.901 1.069 -126.546 1.00 84.88 283 GLU A CA 1
ATOM 2224 C C . GLU A 1 283 ? 73.831 2.048 -127.256 1.00 84.88 283 GLU A C 1
ATOM 2226 O O . GLU A 1 283 ? 74.405 1.686 -128.277 1.00 84.88 283 GLU A O 1
ATOM 2231 N N . ARG A 1 284 ? 74.066 3.241 -126.694 1.00 83.06 284 ARG A N 1
ATOM 2232 C CA . ARG A 1 284 ? 75.068 4.184 -127.217 1.00 83.06 284 ARG A CA 1
ATOM 2233 C C . ARG A 1 284 ? 76.448 3.541 -127.284 1.00 83.06 284 ARG A C 1
ATOM 2235 O O . ARG A 1 284 ? 77.090 3.632 -128.319 1.00 83.06 284 ARG A O 1
ATOM 2242 N N . ALA A 1 285 ? 76.863 2.836 -126.232 1.00 81.94 285 ALA A N 1
ATOM 2243 C CA . ALA A 1 285 ? 78.129 2.115 -126.201 1.00 81.94 285 ALA A CA 1
ATOM 2244 C C . ALA A 1 285 ? 78.198 1.036 -127.295 1.00 81.94 285 ALA A C 1
ATOM 2246 O O . ALA A 1 285 ? 79.201 0.949 -127.997 1.00 81.94 285 ALA A O 1
ATOM 2247 N N . LYS A 1 286 ? 77.123 0.264 -127.510 1.00 82.12 286 LYS A N 1
ATOM 2248 C CA . LYS A 1 286 ? 77.031 -0.725 -128.600 1.00 82.12 286 LYS A CA 1
ATOM 2249 C C . LYS A 1 286 ? 77.078 -0.081 -129.983 1.00 82.12 286 LYS A C 1
ATOM 2251 O O . LYS A 1 286 ? 77.739 -0.618 -130.865 1.00 82.12 286 LYS A O 1
ATOM 2256 N N . VAL A 1 287 ? 76.391 1.044 -130.187 1.00 81.50 287 VAL A N 1
ATOM 2257 C CA . VAL A 1 287 ? 76.444 1.803 -131.446 1.00 81.50 287 VAL A CA 1
ATOM 2258 C C . VAL A 1 287 ? 77.867 2.290 -131.691 1.00 81.50 287 VAL A C 1
ATOM 2260 O O . VAL A 1 287 ? 78.413 2.005 -132.749 1.00 81.50 287 VAL A O 1
ATOM 2263 N N . THR A 1 288 ? 78.515 2.896 -130.692 1.00 81.12 288 THR A N 1
ATOM 2264 C CA . THR A 1 288 ? 79.918 3.317 -130.816 1.00 81.12 288 THR A CA 1
ATOM 2265 C C . THR A 1 288 ? 80.869 2.135 -131.018 1.00 81.12 288 THR A C 1
ATOM 2267 O O . THR A 1 288 ? 81.833 2.244 -131.766 1.00 81.12 288 THR A O 1
ATOM 2270 N N . GLU A 1 289 ? 80.605 0.971 -130.412 1.00 81.25 289 GLU A N 1
ATOM 2271 C CA . GLU A 1 289 ? 81.388 -0.251 -130.639 1.00 81.25 289 GLU A CA 1
ATOM 2272 C C . GLU A 1 289 ? 81.209 -0.764 -132.076 1.00 81.25 289 GLU A C 1
ATOM 2274 O O . GLU A 1 289 ? 82.180 -1.176 -132.708 1.00 81.25 289 GLU A O 1
ATOM 2279 N N . LEU A 1 290 ? 79.986 -0.731 -132.614 1.00 79.88 290 LEU A N 1
ATOM 2280 C CA . LEU A 1 290 ? 79.696 -1.094 -134.002 1.00 79.88 290 LEU A CA 1
ATOM 2281 C C . LEU A 1 290 ? 80.323 -0.111 -134.994 1.00 79.88 290 LEU A C 1
ATOM 2283 O O . LEU A 1 290 ? 80.865 -0.558 -136.002 1.00 79.88 290 LEU A O 1
ATOM 2287 N N . GLU A 1 291 ? 80.294 1.191 -134.708 1.00 77.81 291 GLU A N 1
ATOM 2288 C CA . GLU A 1 291 ? 80.976 2.224 -135.494 1.00 77.81 291 GLU A CA 1
ATOM 2289 C C . GLU A 1 291 ? 82.488 1.989 -135.495 1.00 77.81 291 GLU A C 1
ATOM 2291 O O . GLU A 1 291 ? 83.075 1.861 -136.566 1.00 77.81 291 GLU A O 1
ATOM 2296 N N . LEU A 1 292 ? 83.106 1.789 -134.326 1.00 79.00 292 LEU A N 1
ATOM 2297 C CA . LEU A 1 292 ? 84.531 1.464 -134.211 1.00 79.00 292 LEU A CA 1
ATOM 2298 C C . LEU A 1 292 ? 84.884 0.147 -134.912 1.00 79.00 292 LEU A C 1
ATOM 2300 O O . LEU A 1 292 ? 85.905 0.062 -135.590 1.00 79.00 292 LEU A O 1
ATOM 2304 N N . ARG A 1 293 ? 84.045 -0.892 -134.816 1.00 76.25 293 ARG A N 1
ATOM 2305 C CA . ARG A 1 293 ? 84.233 -2.135 -135.586 1.00 76.25 293 ARG A CA 1
ATOM 2306 C C . ARG A 1 293 ? 84.092 -1.905 -137.086 1.00 76.25 293 ARG A C 1
ATOM 2308 O O . ARG A 1 293 ? 84.832 -2.518 -137.853 1.00 76.25 293 ARG A O 1
ATOM 2315 N N . GLY A 1 294 ? 83.176 -1.038 -137.507 1.00 73.62 294 GLY A N 1
ATOM 2316 C CA . GLY A 1 294 ? 83.030 -0.596 -138.890 1.00 73.62 294 GLY A CA 1
ATOM 2317 C C . GLY A 1 294 ? 84.282 0.125 -139.383 1.00 73.62 294 GLY A C 1
ATOM 2318 O O . GLY A 1 294 ? 84.807 -0.215 -140.442 1.00 73.62 294 GLY A O 1
ATOM 2319 N N . GLU A 1 295 ? 84.823 1.044 -138.587 1.00 72.75 295 GLU A N 1
ATOM 2320 C CA . GLU A 1 295 ? 86.072 1.751 -138.869 1.00 72.75 295 GLU A CA 1
ATOM 2321 C C . GLU A 1 295 ? 87.272 0.801 -138.921 1.00 72.75 295 GLU A C 1
ATOM 2323 O O . GLU A 1 295 ? 88.066 0.879 -139.858 1.00 72.75 295 GLU A O 1
ATOM 2328 N N . ILE A 1 296 ? 87.374 -0.159 -137.996 1.00 73.12 296 ILE A N 1
ATOM 2329 C CA . ILE A 1 296 ? 88.399 -1.212 -138.025 1.00 73.12 296 ILE A CA 1
ATOM 2330 C C . ILE A 1 296 ? 88.242 -2.072 -139.283 1.00 73.12 296 ILE A C 1
ATOM 2332 O O . ILE A 1 296 ? 89.227 -2.328 -139.966 1.00 73.12 296 ILE A O 1
ATOM 2336 N N . ALA A 1 297 ? 87.025 -2.478 -139.653 1.00 69.12 297 ALA A N 1
ATOM 2337 C CA . ALA A 1 297 ? 86.784 -3.255 -140.867 1.00 69.12 297 ALA A CA 1
ATOM 2338 C C . ALA A 1 297 ? 87.123 -2.465 -142.142 1.00 69.12 297 ALA A C 1
ATOM 2340 O O . ALA A 1 297 ? 87.651 -3.040 -143.092 1.00 69.12 297 ALA A O 1
ATOM 2341 N N . VAL A 1 298 ? 86.863 -1.154 -142.176 1.00 68.50 298 VAL A N 1
ATOM 2342 C CA . VAL A 1 298 ? 87.276 -0.256 -143.267 1.00 68.50 298 VAL A CA 1
ATOM 2343 C C . VAL A 1 298 ? 88.794 -0.079 -143.284 1.00 68.50 298 VAL A C 1
ATOM 2345 O O . VAL A 1 298 ? 89.387 -0.088 -144.361 1.00 68.50 298 VAL A O 1
ATOM 2348 N N . SER A 1 299 ? 89.436 0.032 -142.121 1.00 66.12 299 SER A N 1
ATOM 2349 C CA . SER A 1 299 ? 90.891 0.143 -142.000 1.00 66.12 299 SER A CA 1
ATOM 2350 C C . SER A 1 299 ? 91.588 -1.140 -142.455 1.00 66.12 299 SER A C 1
ATOM 2352 O O . SER A 1 299 ? 92.450 -1.074 -143.326 1.00 66.12 299 SER A O 1
ATOM 2354 N N . ILE A 1 300 ? 91.124 -2.312 -142.004 1.00 69.88 300 ILE A N 1
ATOM 2355 C CA . ILE A 1 300 ? 91.595 -3.628 -142.462 1.00 69.88 300 ILE A CA 1
ATOM 2356 C C . ILE A 1 300 ? 91.343 -3.785 -143.963 1.00 69.88 300 ILE A C 1
ATOM 2358 O O . ILE A 1 300 ? 92.214 -4.261 -144.681 1.00 69.88 300 ILE A O 1
ATOM 2362 N N . ARG A 1 301 ? 90.197 -3.335 -144.491 1.00 60.50 301 ARG A N 1
ATOM 2363 C CA . ARG A 1 301 ? 89.924 -3.375 -145.938 1.00 60.50 301 ARG A CA 1
ATOM 2364 C C . ARG A 1 301 ? 90.854 -2.446 -146.725 1.00 60.50 301 ARG A C 1
ATOM 2366 O O . ARG A 1 301 ? 91.303 -2.825 -147.801 1.00 60.50 301 ARG A O 1
ATOM 2373 N N . ARG A 1 302 ? 91.206 -1.273 -146.184 1.00 59.09 302 ARG A N 1
ATOM 2374 C CA . ARG A 1 302 ? 92.244 -0.382 -146.741 1.00 59.09 302 ARG A CA 1
ATOM 2375 C C . ARG A 1 302 ? 93.642 -0.982 -146.628 1.00 59.09 302 ARG A C 1
ATOM 2377 O O . ARG A 1 302 ? 94.479 -0.708 -147.481 1.00 59.09 302 ARG A O 1
ATOM 2384 N N . GLU A 1 303 ? 93.920 -1.777 -145.603 1.00 60.44 303 GLU A N 1
ATOM 2385 C CA . GLU A 1 303 ? 95.183 -2.501 -145.455 1.00 60.44 303 GLU A CA 1
ATOM 2386 C C . GLU A 1 303 ? 95.272 -3.672 -146.434 1.00 60.44 303 GLU A C 1
ATOM 2388 O O . GLU A 1 303 ? 96.272 -3.785 -147.129 1.00 60.44 303 GLU A O 1
ATOM 2393 N N . ILE A 1 304 ? 94.203 -4.448 -146.618 1.00 60.81 304 ILE A N 1
ATOM 2394 C CA . ILE A 1 304 ? 94.118 -5.515 -147.626 1.00 60.81 304 ILE A CA 1
ATOM 2395 C C . ILE A 1 304 ? 94.187 -4.934 -149.047 1.00 60.81 304 ILE A C 1
ATOM 2397 O O . ILE A 1 304 ? 94.905 -5.478 -149.882 1.00 60.81 304 ILE A O 1
ATOM 2401 N N . SER A 1 305 ? 93.522 -3.804 -149.327 1.00 56.16 305 SER A N 1
ATOM 2402 C CA . SER A 1 305 ? 93.671 -3.097 -150.608 1.00 56.16 305 SER A CA 1
ATOM 2403 C C . SER A 1 305 ? 95.092 -2.584 -150.812 1.00 56.16 305 SER A C 1
ATOM 2405 O O . SER A 1 305 ? 95.615 -2.736 -151.909 1.00 56.16 305 SER A O 1
ATOM 2407 N N . ARG A 1 306 ? 95.754 -2.054 -149.773 1.00 57.12 306 ARG A N 1
ATOM 2408 C CA . ARG A 1 306 ? 97.178 -1.693 -149.856 1.00 57.12 306 ARG A CA 1
ATOM 2409 C C . ARG A 1 306 ? 98.059 -2.921 -150.099 1.00 57.12 306 ARG A C 1
ATOM 2411 O O . ARG A 1 306 ? 98.945 -2.847 -150.938 1.00 57.12 306 ARG A O 1
ATOM 2418 N N . TYR A 1 307 ? 97.782 -4.060 -149.468 1.00 55.25 307 TYR A N 1
ATOM 2419 C CA . TYR A 1 307 ? 98.499 -5.309 -149.740 1.00 55.25 307 TYR A CA 1
ATOM 2420 C C . TYR A 1 307 ? 98.263 -5.835 -151.166 1.00 55.25 307 TYR A C 1
ATOM 2422 O O . TYR A 1 307 ? 99.199 -6.350 -151.768 1.00 55.25 307 TYR A O 1
ATOM 2430 N N . HIS A 1 308 ? 97.073 -5.651 -151.749 1.00 54.75 308 HIS A N 1
ATOM 2431 C CA . HIS A 1 308 ? 96.818 -5.975 -153.161 1.00 54.75 308 HIS A CA 1
ATOM 2432 C C . HIS A 1 308 ? 97.516 -5.009 -154.132 1.00 54.75 308 HIS A C 1
ATOM 2434 O O . HIS A 1 308 ? 97.947 -5.435 -155.195 1.00 54.75 308 HIS A O 1
ATOM 2440 N N . THR A 1 309 ? 97.698 -3.733 -153.772 1.00 54.19 309 THR A N 1
ATOM 2441 C CA . THR A 1 309 ? 98.471 -2.772 -154.587 1.00 54.19 309 THR A CA 1
ATOM 2442 C C . THR A 1 309 ? 99.989 -2.989 -154.484 1.00 54.19 309 THR A C 1
ATOM 2444 O O . THR A 1 309 ? 100.718 -2.624 -155.399 1.00 54.19 309 THR A O 1
ATOM 2447 N N . TYR A 1 310 ? 100.481 -3.613 -153.407 1.00 51.50 310 TYR A N 1
ATOM 2448 C CA . TYR A 1 310 ? 101.905 -3.920 -153.218 1.00 51.50 310 TYR A CA 1
ATOM 2449 C C . TYR A 1 310 ? 102.347 -5.299 -153.760 1.00 51.50 310 TYR A C 1
ATOM 2451 O O . TYR A 1 310 ? 103.539 -5.590 -153.713 1.00 51.50 310 TYR A O 1
ATOM 2459 N N . MET A 1 311 ? 101.445 -6.134 -154.304 1.00 45.62 311 MET A N 1
ATOM 2460 C CA . MET A 1 311 ? 101.756 -7.492 -154.800 1.00 45.62 311 MET A CA 1
ATOM 2461 C C . MET A 1 311 ? 100.917 -7.900 -156.038 1.00 45.62 311 MET A C 1
ATOM 2463 O O . MET A 1 311 ? 100.115 -8.829 -155.950 1.00 45.62 311 MET A O 1
ATOM 2467 N N . GLY A 1 312 ? 101.118 -7.276 -157.211 1.00 41.78 312 GLY A N 1
ATOM 2468 C CA . GLY A 1 312 ? 100.720 -7.917 -158.480 1.00 41.78 312 GLY A CA 1
ATOM 2469 C C . GLY A 1 312 ? 100.469 -7.027 -159.705 1.00 41.78 312 GLY A C 1
ATOM 2470 O O . GLY A 1 312 ? 99.410 -6.420 -159.785 1.00 41.78 312 GLY A O 1
ATOM 2471 N N . ILE A 1 313 ? 101.413 -7.121 -160.660 1.00 43.69 313 ILE A N 1
ATOM 2472 C CA . ILE A 1 313 ? 101.317 -6.979 -162.138 1.00 43.69 313 ILE A CA 1
ATOM 2473 C C . ILE A 1 313 ? 100.862 -5.625 -162.697 1.00 43.69 313 ILE A C 1
ATOM 2475 O O . ILE A 1 313 ? 99.660 -5.297 -162.627 1.00 43.69 313 ILE A O 1
#

Mean predicted aligned error: 18.46 Å

Organism: NCBI:txid1314801

Solvent-accessible surface area (backbone atoms only — not comparable to full-atom values): 17617 Å² total; per-residue (Å²): 135,90,84,82,84,81,83,84,81,83,76,83,85,84,87,75,84,82,80,81,83,79,77,79,75,81,73,84,83,73,86,80,89,72,92,76,81,91,76,76,85,71,85,74,54,71,71,60,52,54,51,51,51,51,48,52,52,49,54,50,53,49,54,55,47,54,54,50,51,51,51,49,54,52,49,54,52,49,51,54,50,51,54,51,51,53,51,52,36,51,50,37,34,52,53,18,53,53,51,64,72,40,89,87,57,53,76,67,57,45,54,48,22,51,50,34,38,50,51,30,52,52,52,53,49,51,52,52,49,52,56,49,51,53,52,49,52,51,48,52,52,52,52,51,52,53,50,54,52,49,53,51,50,52,53,52,50,52,53,50,48,57,52,50,54,52,51,51,51,56,51,51,55,50,49,54,54,50,51,55,50,49,53,54,50,52,54,49,50,56,51,51,56,48,51,52,53,52,50,54,48,54,48,52,53,50,52,53,52,49,52,51,51,53,50,52,52,51,54,50,51,55,49,50,54,51,50,53,53,51,49,52,52,51,52,52,50,51,53,49,50,51,50,51,52,54,50,52,53,50,52,52,52,49,50,52,50,50,51,49,51,53,50,51,52,47,52,48,48,53,53,48,50,52,49,50,53,50,48,50,50,50,50,51,50,49,51,52,50,50,50,50,49,48,51,49,53,51,50,51,48,53,48,52,51,48,53,53,73,74,63,73,137

Radius of gyration: 90.74 Å; Cα contacts (8 Å, |Δi|>4): 28; chains: 1; bounding box: 167×86×261 Å

pLDDT: mean 84.37, std 17.26, range [41.78, 98.75]

Sequence (313 aa):
MPSIPIPSILKPQTSSPRQSIDSTRSRPSIDSSAAGDLDIPTPRSPGTVDTELSSLRKTHEETLNDHREELHSHLERIDALQSKLTYLSQQLAASAKTTHADEGTTLEEKRLAEKDAQISALMEEGQKLSKSEMKYMTTIKKMRIKGQEQEKEITMLKQRLTKAERGIGDQTERAKRAEAAEKAAQDKLKIVARIEKDLDMIRSEREEAGLTITELRRQLNDALSRAEDAEKRVQAGALEIEKRVTASLKEDIENVRIEKKLAEDRGKRDLQEAKEDAARQQERAKVTELELRGEIAVSIRREISRYHTYMGI

Secondary structure (DSSP, 8-state):
-PPPPPPP-PPPP--------------------------------HHHHHHHHHHHHHHHHHHHHHHHHHHHHHHHHHHHHHHHHHHHHHHHHHHHHHHHH-TT--HHHHHHHHHHHHHHHHHHHHHHHHHHHHHHHHHHHHHHHHHHHHHHHHHHHHHHHHHHHHHHHHHHHHHHHHHHHHHHHHHHHHHHHHHHHHHHHHHHHHHHHHHHHHHHHHHHHHHHHHHHHHHHHHHHHHHHHHHHHHHHHHHHHHHHHHHHHHHHHHHHHHHHHHHHHHHHHHHHHHHHHHHHHHHHHHHHHHHHHHHHHTS--

InterPro domains:
  IPR022092 TATA element modulatory factor 1 DNA binding [PF12329] (109-179)
  IPR052602 Growth and transcription regulation protein [PTHR46515] (53-298)